Protein 3R0R (pdb70)

Solvent-accessible surface area: 11131 Å² total; per-residue (Å²): 194,103,199,120,96,24,61,96,97,40,161,29,60,84,78,59,54,45,57,9,156,144,25,104,74,182,98,81,6,32,11,1,29,62,23,103,4,19,0,50,82,21,14,85,97,36,54,83,55,32,60,42,56,28,33,22,48,78,1,23,0,39,59,0,61,0,12,1,109,38,57,15,77,138,117,30,31,77,154,14,80,2,2,0,0,23,8,49,53,31,106,24,37,114,144,28,104,40,47,114,127,16,21,0,62,137,88,127,38,88,92,70,1,64,1,1,48,28,99,16,39,16,131,20,15,1,10,20,32,65,46,79,123,117,47,113,85,50,110,92,60,138,198,92,31,78,75,28,135,1,53,51,80,53,13,45,55,3,1,0,0,0,4,0,0,27,18,5,81,106,51,2,86,1,65,4,108,3,6,0,65,2,18,0,93,80,116,32,96,104,128,78,127,245

CATH classification: 2.60.120.950

InterPro domains:
  IPR003383 Circovirus capsid protein [PF02443] (11-224)
  IPR038652 Circovirus capsid superfamily [G3DSA:2.60.120.950] (39-231)

Organism: Porcine circovirus 2 (NCBI:txid85708)

Radius of gyration: 19.47 Å; Cα contacts (8 Å, |Δi|>4): 443; chains: 1; bounding box: 39×61×35 Å

B-factor: mean 26.87, std 15.97, range [7.7, 121.27]

Structure (mmCIF, N/CA/C/O backbone):
data_3R0R
#
_entry.id   3R0R
#
_cell.length_a   193.612
_cell.length_b   202.163
_cell.length_c   230.975
_cell.angle_alpha   90.010
_cell.angle_beta   89.330
_cell.angle_gamma   90.070
#
_symmetry.space_group_name_H-M   'P 1'
#
loop_
_entity.id
_entity.type
_entity.pdbx_description
1 polymer 'Porcine circovirus 2 (PCV2) capsid protein'
2 non-polymer 'SULFATE ION'
3 water water
#
loop_
_atom_site.group_PDB
_atom_site.id
_atom_site.type_symbol
_atom_site.label_atom_id
_atom_site.label_alt_id
_atom_site.label_comp_id
_atom_site.label_asym_id
_atom_site.label_entity_id
_atom_site.label_seq_id
_atom_site.pdbx_PDB_ins_code
_atom_site.Cartn_x
_atom_site.Cartn_y
_atom_site.Cartn_z
_atom_site.occupancy
_atom_site.B_iso_or_equiv
_atom_site.auth_seq_id
_atom_site.auth_comp_id
_atom_site.auth_asym_id
_atom_site.auth_atom_id
_atom_site.pdbx_PDB_model_num
ATOM 1 N N . HIS A 1 33 ? 7.637 -8.727 61.506 1.00 107.76 33 HIS A N 1
ATOM 2 C CA . HIS A 1 33 ? 8.405 -8.940 62.769 1.00 107.71 33 HIS A CA 1
ATOM 3 C C . HIS A 1 33 ? 8.750 -7.585 63.390 1.00 106.03 33 HIS A C 1
ATOM 4 O O . HIS A 1 33 ? 9.908 -7.332 63.732 1.00 106.41 33 HIS A O 1
ATOM 11 N N . PRO A 1 34 ? 7.751 -6.696 63.544 1.00 103.79 34 PRO A N 1
ATOM 12 C CA . PRO A 1 34 ? 7.974 -5.363 64.124 1.00 101.18 34 PRO A CA 1
ATOM 13 C C . PRO A 1 34 ? 8.333 -5.409 65.606 1.00 98.27 34 PRO A C 1
ATOM 14 O O . PRO A 1 34 ? 9.117 -4.595 66.102 1.00 97.04 34 PRO A O 1
ATOM 18 N N . PHE A 1 35 ? 7.747 -6.379 66.298 1.00 95.44 35 PHE A N 1
ATOM 19 C CA . PHE A 1 35 ? 7.945 -6.550 67.728 1.00 92.64 35 PHE A CA 1
ATOM 20 C C . PHE A 1 35 ? 9.311 -7.106 68.123 1.00 91.19 35 PHE A C 1
ATOM 21 O O . PHE A 1 35 ? 9.695 -7.045 69.293 1.00 91.34 35 PHE A O 1
ATOM 29 N N . THR A 1 36 ? 10.044 -7.642 67.152 1.00 89.49 36 THR A N 1
ATOM 30 C CA . THR A 1 36 ? 11.373 -8.193 67.416 1.00 86.49 36 THR A CA 1
ATOM 31 C C . THR A 1 36 ? 12.450 -7.211 66.932 1.00 82.89 36 THR A C 1
ATOM 32 O O . THR A 1 36 ? 13.650 -7.435 67.125 1.00 82.54 36 THR A O 1
ATOM 36 N N . ASN A 1 37 ? 12.008 -6.122 66.300 1.00 77.94 37 ASN A N 1
ATOM 37 C CA . ASN A 1 37 ? 12.919 -5.087 65.817 1.00 72.50 37 ASN A CA 1
ATOM 38 C C . ASN A 1 37 ? 13.341 -4.279 67.045 1.00 68.40 37 ASN A C 1
ATOM 39 O O . ASN A 1 37 ? 12.554 -3.496 67.591 1.00 69.01 37 ASN A O 1
ATOM 44 N N . GLY A 1 38 ? 14.584 -4.474 67.472 1.00 61.80 38 GLY A N 1
ATOM 45 C CA . GLY A 1 38 ? 15.070 -3.797 68.658 1.00 53.23 38 GLY A CA 1
ATOM 46 C C . GLY A 1 38 ? 15.490 -2.348 68.543 1.00 47.47 38 GLY A C 1
ATOM 47 O O . GLY A 1 38 ? 16.206 -1.861 69.415 1.00 48.59 38 GLY A O 1
ATOM 48 N N . ILE A 1 39 ? 15.056 -1.645 67.502 1.00 40.54 39 ILE A N 1
ATOM 49 C CA . ILE A 1 39 ? 15.442 -0.246 67.352 1.00 33.02 39 ILE A CA 1
ATOM 50 C C . ILE A 1 39 ? 14.355 0.719 67.776 1.00 30.66 39 ILE A C 1
ATOM 51 O O . ILE A 1 39 ? 13.181 0.507 67.493 1.00 31.28 39 ILE A O 1
ATOM 56 N N . PHE A 1 40 ? 14.759 1.783 68.459 1.00 27.28 40 PHE A N 1
ATOM 57 C CA . PHE A 1 40 ? 13.827 2.805 68.911 1.00 24.86 40 PHE A CA 1
ATOM 58 C C . PHE A 1 40 ? 14.483 4.175 68.834 1.00 23.94 40 PHE A C 1
ATOM 59 O O . PHE A 1 40 ? 15.506 4.419 69.469 1.00 23.66 40 PHE A O 1
ATOM 67 N N . ASN A 1 41 ? 13.889 5.064 68.049 1.00 23.09 41 ASN A N 1
ATOM 68 C CA . ASN A 1 41 ? 14.416 6.410 67.892 1.00 22.82 41 ASN A CA 1
ATOM 69 C C . ASN A 1 41 ? 13.613 7.380 68.726 1.00 23.00 41 ASN A C 1
ATOM 70 O O . ASN A 1 41 ? 12.384 7.416 68.644 1.00 24.51 41 ASN A O 1
ATOM 75 N N . THR A 1 42 ? 14.303 8.172 69.534 1.00 22.90 42 THR A N 1
ATOM 76 C CA . THR A 1 42 ? 13.606 9.141 70.353 1.00 24.13 42 THR A CA 1
ATOM 77 C C . THR A 1 42 ? 14.410 10.420 70.539 1.00 21.94 42 THR A C 1
ATOM 78 O O . THR A 1 42 ? 15.549 10.531 70.092 1.00 22.09 42 THR A O 1
ATOM 82 N N . ARG A 1 43 ? 13.798 11.374 71.221 1.00 20.28 43 ARG A N 1
ATOM 83 C CA . ARG A 1 43 ? 14.380 12.681 71.449 1.00 19.09 43 ARG A CA 1
ATOM 84 C C . ARG A 1 43 ? 14.449 12.951 72.952 1.00 18.34 43 ARG A C 1
ATOM 85 O O . ARG A 1 43 ? 13.479 12.718 73.666 1.00 19.59 43 ARG A O 1
ATOM 93 N N . LEU A 1 44 ? 15.593 13.428 73.432 1.00 16.69 44 LEU A N 1
ATOM 94 C CA . LEU A 1 44 ? 15.763 13.723 74.855 1.00 15.60 44 LEU A CA 1
ATOM 95 C C . LEU A 1 44 ? 16.245 15.155 75.029 1.00 16.13 44 LEU A C 1
ATOM 96 O O . LEU A 1 44 ? 17.114 15.607 74.289 1.00 16.96 44 LEU A O 1
ATOM 101 N N . SER A 1 45 ? 15.698 15.866 76.010 1.00 16.43 45 SER A N 1
ATOM 102 C CA . SER A 1 45 ? 16.093 17.254 76.229 1.00 17.35 45 SER A CA 1
ATOM 103 C C . SER A 1 45 ? 16.310 17.631 77.683 1.00 17.95 45 SER A C 1
ATOM 104 O O . SER A 1 45 ? 15.865 16.941 78.599 1.00 18.63 45 SER A O 1
ATOM 107 N N . ARG A 1 46 ? 16.999 18.749 77.874 1.00 18.34 46 ARG A N 1
ATOM 108 C CA . ARG A 1 46 ? 17.269 19.301 79.194 1.00 19.29 46 ARG A CA 1
ATOM 109 C C . ARG A 1 46 ? 17.545 20.777 78.968 1.00 20.43 46 ARG A C 1
ATOM 110 O O . ARG A 1 46 ? 18.057 21.164 77.919 1.00 19.99 46 ARG A O 1
ATOM 118 N N . THR A 1 47 ? 17.182 21.601 79.941 1.00 21.83 47 THR A N 1
ATOM 119 C CA . THR A 1 47 ? 17.392 23.034 79.832 1.00 22.77 47 THR A CA 1
ATOM 120 C C . THR A 1 47 ? 18.132 23.555 81.047 1.00 22.97 47 THR A C 1
ATOM 121 O O . THR A 1 47 ? 17.776 23.243 82.182 1.00 24.35 47 THR A O 1
ATOM 125 N N . PHE A 1 48 ? 19.171 24.343 80.806 1.00 22.19 48 PHE A N 1
ATOM 126 C CA . PHE A 1 48 ? 19.938 24.927 81.892 1.00 21.65 48 PHE A CA 1
ATOM 127 C C . PHE A 1 48 ? 20.249 26.373 81.545 1.00 21.70 48 PHE A C 1
ATOM 128 O O . PHE A 1 48 ? 20.206 26.763 80.378 1.00 21.55 48 PHE A O 1
ATOM 136 N N . GLY A 1 49 ? 20.544 27.172 82.562 1.00 21.57 49 GLY A N 1
ATOM 137 C CA . GLY A 1 49 ? 20.837 28.569 82.322 1.00 21.92 49 GLY A CA 1
ATOM 138 C C . GLY A 1 49 ? 22.297 28.842 82.031 1.00 23.07 49 GLY A C 1
ATOM 139 O O . GLY A 1 49 ? 23.174 28.045 82.360 1.00 23.43 49 GLY A O 1
ATOM 140 N N . TYR A 1 50 ? 22.554 29.977 81.395 1.00 23.84 50 TYR A N 1
ATOM 141 C CA . TYR A 1 50 ? 23.905 30.394 81.065 1.00 25.01 50 TYR A CA 1
ATOM 142 C C . TYR A 1 50 ? 23.891 31.908 81.060 1.00 25.85 50 TYR A C 1
ATOM 143 O O . TYR A 1 50 ? 23.035 32.524 80.430 1.00 26.31 50 TYR A O 1
ATOM 152 N N . THR A 1 51 ? 24.830 32.512 81.774 1.00 26.93 51 THR A N 1
ATOM 153 C CA . THR A 1 51 ? 24.879 33.961 81.835 1.00 27.64 51 THR A CA 1
ATOM 154 C C . THR A 1 51 ? 26.261 34.509 81.539 1.00 28.10 51 THR A C 1
ATOM 155 O O . THR A 1 51 ? 27.276 33.862 81.794 1.00 29.04 51 THR A O 1
ATOM 159 N N . ILE A 1 52 ? 26.282 35.709 80.982 1.00 28.39 52 ILE A N 1
ATOM 160 C CA . ILE A 1 52 ? 27.521 36.384 80.669 1.00 29.09 52 ILE A CA 1
ATOM 161 C C . ILE A 1 52 ? 27.451 37.681 81.451 1.00 31.46 52 ILE A C 1
ATOM 162 O O . ILE A 1 52 ? 26.756 38.616 81.049 1.00 31.46 52 ILE A O 1
ATOM 167 N N . LYS A 1 53 ? 28.146 37.713 82.586 1.00 34.23 53 LYS A N 1
ATOM 168 C CA . LYS A 1 53 ? 28.166 38.885 83.454 1.00 37.48 53 LYS A CA 1
ATOM 169 C C . LYS A 1 53 ? 28.614 40.115 82.679 1.00 38.03 53 LYS A C 1
ATOM 170 O O . LYS A 1 53 ? 29.526 40.043 81.850 1.00 37.54 53 LYS A O 1
ATOM 176 N N . ARG A 1 54 ? 27.975 41.246 82.957 1.00 39.25 54 ARG A N 1
ATOM 177 C CA . ARG A 1 54 ? 28.316 42.480 82.274 1.00 41.09 54 ARG A CA 1
ATOM 178 C C . ARG A 1 54 ? 29.740 42.883 82.622 1.00 41.42 54 ARG A C 1
ATOM 179 O O . ARG A 1 54 ? 30.211 42.629 83.729 1.00 40.38 54 ARG A O 1
ATOM 187 N N . THR A 1 55 ? 30.430 43.489 81.665 1.00 43.17 55 THR A N 1
ATOM 188 C CA . THR A 1 55 ? 31.790 43.954 81.891 1.00 46.25 55 THR A CA 1
ATOM 189 C C . THR A 1 55 ? 31.803 45.441 81.565 1.00 47.77 55 THR A C 1
ATOM 190 O O . THR A 1 55 ? 30.963 45.928 80.807 1.00 46.93 55 THR A O 1
ATOM 194 N N . THR A 1 56 ? 32.746 46.165 82.153 1.00 50.94 56 THR A N 1
ATOM 195 C CA . THR A 1 56 ? 32.850 47.598 81.925 1.00 53.11 56 THR A CA 1
ATOM 196 C C . THR A 1 56 ? 33.852 47.924 80.826 1.00 54.47 56 THR A C 1
ATOM 197 O O . THR A 1 56 ? 33.885 49.051 80.335 1.00 54.53 56 THR A O 1
ATOM 201 N N . VAL A 1 57 ? 34.660 46.933 80.445 1.00 56.07 57 VAL A N 1
ATOM 202 C CA . VAL A 1 57 ? 35.657 47.105 79.389 1.00 57.22 57 VAL A CA 1
ATOM 203 C C . VAL A 1 57 ? 35.024 47.864 78.224 1.00 57.82 57 VAL A C 1
ATOM 204 O O . VAL A 1 57 ? 33.866 47.631 77.861 1.00 57.25 57 VAL A O 1
ATOM 208 N N . LYS A 1 58 ? 35.795 48.772 77.640 1.00 58.63 58 LYS A N 1
ATOM 209 C CA . LYS A 1 58 ? 35.319 49.603 76.536 1.00 57.98 58 LYS A CA 1
ATOM 210 C C . LYS A 1 58 ? 35.258 48.841 75.211 1.00 55.25 58 LYS A C 1
ATOM 211 O O . LYS A 1 58 ? 34.183 48.444 74.740 1.00 53.42 58 LYS A O 1
ATOM 217 N N . THR A 1 59 ? 36.437 48.649 74.628 1.00 51.59 59 THR A N 1
ATOM 218 C CA . THR A 1 59 ? 36.600 47.967 73.354 1.00 48.29 59 THR A CA 1
ATOM 219 C C . THR A 1 59 ? 36.033 46.550 73.324 1.00 43.80 59 THR A C 1
ATOM 220 O O . THR A 1 59 ? 35.882 45.903 74.361 1.00 44.11 59 THR A O 1
ATOM 224 N N . PRO A 1 60 ? 35.720 46.049 72.119 1.00 38.88 60 PRO A N 1
ATOM 225 C CA . PRO A 1 60 ? 35.167 44.710 71.914 1.00 34.92 60 PRO A CA 1
ATOM 226 C C . PRO A 1 60 ? 36.000 43.591 72.532 1.00 31.58 60 PRO A C 1
ATOM 227 O O . PRO A 1 60 ? 37.222 43.556 72.380 1.00 31.77 60 PRO A O 1
ATOM 231 N N . SER A 1 61 ? 35.323 42.686 73.232 1.00 27.25 61 SER A N 1
ATOM 232 C CA . SER A 1 61 ? 35.962 41.531 73.855 1.00 23.64 61 SER A CA 1
ATOM 233 C C . SER A 1 61 ? 34.943 40.396 73.829 1.00 21.65 61 SER A C 1
ATOM 234 O O . SER A 1 61 ? 33.740 40.641 73.736 1.00 21.24 61 SER A O 1
ATOM 237 N N . TRP A 1 62 ? 35.416 39.158 73.909 1.00 19.16 62 TRP A N 1
ATOM 238 C CA . TRP A 1 62 ? 34.518 38.012 73.860 1.00 17.42 62 TRP A CA 1
ATOM 239 C C . TRP A 1 62 ? 34.661 37.035 75.013 1.00 16.66 62 TRP A C 1
ATOM 240 O O . TRP A 1 62 ? 35.762 36.791 75.504 1.00 16.97 62 TRP A O 1
ATOM 251 N N . ALA A 1 63 ? 33.530 36.480 75.439 1.00 15.73 63 ALA A N 1
ATOM 252 C CA . ALA A 1 63 ? 33.503 35.489 76.504 1.00 15.25 63 ALA A CA 1
ATOM 253 C C . ALA A 1 63 ? 33.530 34.151 75.782 1.00 16.31 63 ALA A C 1
ATOM 254 O O . ALA A 1 63 ? 32.611 33.818 75.033 1.00 16.65 63 ALA A O 1
ATOM 256 N N . VAL A 1 64 ? 34.595 33.393 75.994 1.00 16.99 64 VAL A N 1
ATOM 257 C CA . VAL A 1 64 ? 34.744 32.107 75.340 1.00 18.00 64 VAL A CA 1
ATOM 258 C C . VAL A 1 64 ? 34.381 30.960 76.266 1.00 19.94 64 VAL A C 1
ATOM 259 O O . VAL A 1 64 ? 34.840 30.900 77.406 1.00 20.73 64 VAL A O 1
ATOM 263 N N . ASP A 1 65 ? 33.548 30.051 75.777 1.00 22.41 65 ASP A N 1
ATOM 264 C CA . ASP A 1 65 ? 33.153 28.897 76.568 1.00 25.20 65 ASP A CA 1
ATOM 265 C C . ASP A 1 65 ? 32.875 27.707 75.665 1.00 25.37 65 ASP A C 1
ATOM 266 O O . ASP A 1 65 ? 33.037 27.796 74.449 1.00 24.84 65 ASP A O 1
ATOM 271 N N . MET A 1 66 ? 32.454 26.593 76.253 1.00 26.00 66 MET A N 1
ATOM 272 C CA . MET A 1 66 ? 32.188 25.406 75.459 1.00 27.94 66 MET A CA 1
ATOM 273 C C . MET A 1 66 ? 31.232 24.414 76.090 1.00 26.59 66 MET A C 1
ATOM 274 O O . MET A 1 66 ? 30.979 24.459 77.287 1.00 26.69 66 MET A O 1
ATOM 279 N N . MET A 1 67 ? 30.709 23.515 75.263 1.00 26.16 67 MET A N 1
ATOM 280 C CA . MET A 1 67 ? 29.753 22.511 75.702 1.00 25.61 67 MET A CA 1
ATOM 281 C C . MET A 1 67 ? 30.051 21.096 75.261 1.00 24.62 67 MET A C 1
ATOM 282 O O . MET A 1 67 ? 30.450 20.857 74.121 1.00 25.15 67 MET A O 1
ATOM 287 N N . ARG A 1 68 ? 29.821 20.162 76.176 1.00 23.41 68 ARG A N 1
ATOM 288 C CA . ARG A 1 68 ? 29.976 18.743 75.908 1.00 22.37 68 ARG A CA 1
ATOM 289 C C . ARG A 1 68 ? 28.582 18.174 76.152 1.00 22.24 68 ARG A C 1
ATOM 290 O O . ARG A 1 68 ? 27.756 18.813 76.805 1.00 23.01 68 ARG A O 1
ATOM 298 N N . PHE A 1 69 ? 28.306 16.989 75.629 1.00 21.21 69 PHE A N 1
ATOM 299 C CA . PHE A 1 69 ? 26.990 16.395 75.814 1.00 19.73 69 PHE A CA 1
ATOM 300 C C . PHE A 1 69 ? 27.145 14.993 76.339 1.00 19.98 69 PHE A C 1
ATOM 301 O O . PHE A 1 69 ? 27.794 14.155 75.722 1.00 21.22 69 PHE A O 1
ATOM 309 N N . ASN A 1 70 ? 26.558 14.735 77.493 1.00 19.63 70 ASN A N 1
ATOM 310 C CA . ASN A 1 70 ? 26.648 13.415 78.066 1.00 19.58 70 ASN A CA 1
ATOM 311 C C . ASN A 1 70 ? 25.247 12.911 78.349 1.00 19.87 70 ASN A C 1
ATOM 312 O O . ASN A 1 70 ? 24.462 13.579 79.021 1.00 20.50 70 ASN A O 1
ATOM 317 N N . ILE A 1 71 ? 24.930 11.728 77.838 1.00 19.34 71 ILE A N 1
ATOM 318 C CA . ILE A 1 71 ? 23.602 11.175 78.027 1.00 19.08 71 ILE A CA 1
ATOM 319 C C . ILE A 1 71 ? 23.237 10.986 79.504 1.00 20.29 71 ILE A C 1
ATOM 320 O O . ILE A 1 71 ? 22.074 10.756 79.832 1.00 20.43 71 ILE A O 1
ATOM 325 N N . ASN A 1 72 ? 24.221 11.098 80.395 1.00 21.09 72 ASN A N 1
ATOM 326 C CA . ASN A 1 72 ? 23.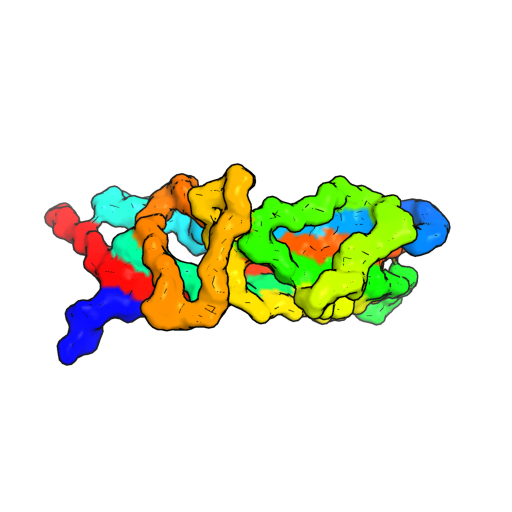955 10.963 81.826 1.00 22.16 72 ASN A CA 1
ATOM 327 C C . ASN A 1 72 ? 22.949 12.020 82.263 1.00 23.19 72 ASN A C 1
ATOM 328 O O . ASN A 1 72 ? 22.086 11.760 83.098 1.00 24.43 72 ASN A O 1
ATOM 333 N N . ASP A 1 73 ? 23.071 13.214 81.691 1.00 23.21 73 ASP A N 1
ATOM 334 C CA . ASP A 1 73 ? 22.199 14.333 82.029 1.00 24.05 73 ASP A CA 1
ATOM 335 C C . ASP A 1 73 ? 20.828 14.287 81.381 1.00 23.24 73 ASP A C 1
ATOM 336 O O . ASP A 1 73 ? 19.991 15.147 81.647 1.00 23.84 73 ASP A O 1
ATOM 341 N N . PHE A 1 74 ? 20.592 13.292 80.536 1.00 21.95 74 PHE A N 1
ATOM 342 C CA . PHE A 1 74 ? 19.313 13.178 79.848 1.00 20.95 74 PHE A CA 1
ATOM 343 C C . PHE A 1 74 ? 18.507 11.966 80.282 1.00 21.88 74 PHE A C 1
ATOM 344 O O . PHE A 1 74 ? 17.296 11.921 80.088 1.00 22.05 74 PHE A O 1
ATOM 352 N N . LEU A 1 75 ? 19.183 10.987 80.869 1.00 23.30 75 LEU A N 1
ATOM 353 C CA . LEU A 1 75 ? 18.537 9.761 81.314 1.00 24.08 75 LEU A CA 1
ATOM 354 C C . LEU A 1 75 ? 18.724 9.539 82.802 1.00 25.72 75 LEU A C 1
ATOM 355 O O . LEU A 1 75 ? 19.837 9.309 83.269 1.00 27.49 75 LEU A O 1
ATOM 360 N N . PRO A 1 76 ? 17.633 9.598 83.571 1.00 26.54 76 PRO A N 1
ATOM 361 C CA . PRO A 1 76 ? 17.738 9.390 85.017 1.00 26.84 76 PRO A CA 1
ATOM 362 C C . PRO A 1 76 ? 17.943 7.910 85.281 1.00 28.54 76 PRO A C 1
ATOM 363 O O . PRO A 1 76 ? 17.590 7.070 84.451 1.00 28.51 76 PRO A O 1
ATOM 367 N N . PRO A 1 77 ? 18.532 7.564 86.431 1.00 29.89 77 PRO A N 1
ATOM 368 C CA . PRO A 1 77 ? 18.717 6.134 86.692 1.00 30.65 77 PRO A CA 1
ATOM 369 C C . PRO A 1 77 ? 17.336 5.485 86.870 1.00 31.65 77 PRO A C 1
ATOM 370 O O . PRO A 1 77 ? 16.375 6.153 87.263 1.00 31.46 77 PRO A O 1
ATOM 374 N N . GLY A 1 78 ? 17.234 4.196 86.562 1.00 33.22 78 GLY A N 1
ATOM 375 C CA . GLY A 1 78 ? 15.963 3.503 86.692 1.00 34.67 78 GLY A CA 1
ATOM 376 C C . GLY A 1 78 ? 15.722 2.937 88.080 1.00 36.02 78 GLY A C 1
ATOM 377 O O . GLY A 1 78 ? 16.113 3.532 89.083 1.00 37.29 78 GLY A O 1
ATOM 378 N N . GLY A 1 79 ? 15.073 1.781 88.144 1.00 36.60 79 GLY A N 1
ATOM 379 C CA . GLY A 1 79 ? 14.804 1.172 89.431 1.00 36.82 79 GLY A CA 1
ATOM 380 C C . GLY A 1 79 ? 14.722 -0.340 89.373 1.00 37.39 79 GLY A C 1
ATOM 381 O O . GLY A 1 79 ? 14.382 -0.919 88.337 1.00 38.70 79 GLY A O 1
ATOM 382 N N . GLY A 1 80 ? 15.039 -0.980 90.494 1.00 37.04 80 GLY A N 1
ATOM 383 C CA . GLY A 1 80 ? 14.986 -2.428 90.564 1.00 36.10 80 GLY A CA 1
ATOM 384 C C . GLY A 1 80 ? 15.980 -3.125 89.661 1.00 36.59 80 GLY A C 1
ATOM 385 O O . GLY A 1 80 ? 17.159 -2.766 89.615 1.00 35.87 80 GLY A O 1
ATOM 386 N N . SER A 1 81 ? 15.498 -4.125 88.932 1.00 36.97 81 SER A N 1
ATOM 387 C CA . SER A 1 81 ? 16.349 -4.892 88.034 1.00 37.45 81 SER A CA 1
ATOM 388 C C . SER A 1 81 ? 16.664 -4.168 86.726 1.00 36.88 81 SER A C 1
ATOM 389 O O . SER A 1 81 ? 17.431 -4.671 85.903 1.00 37.96 81 SER A O 1
ATOM 392 N N . ASN A 1 82 ? 16.074 -2.991 86.538 1.00 34.96 82 ASN A N 1
ATOM 393 C CA . ASN A 1 82 ? 16.300 -2.194 85.335 1.00 32.28 82 ASN A CA 1
ATOM 394 C C . ASN A 1 82 ? 17.004 -0.901 85.743 1.00 31.65 82 ASN A C 1
ATOM 395 O O . ASN A 1 82 ? 16.364 0.100 86.054 1.00 32.10 82 ASN A O 1
ATOM 400 N N . PRO A 1 83 ? 18.345 -0.917 85.736 1.00 31.40 83 PRO A N 1
ATOM 401 C CA . PRO A 1 83 ? 19.242 0.185 86.097 1.00 30.66 83 PRO A CA 1
ATOM 402 C C . PRO A 1 83 ? 18.981 1.523 85.426 1.00 30.51 83 PRO A C 1
ATOM 403 O O . PRO A 1 83 ? 19.222 2.571 86.021 1.00 30.87 83 PRO A O 1
ATOM 407 N N . ARG A 1 84 ? 18.497 1.489 84.189 1.00 30.19 84 ARG A N 1
ATOM 408 C CA . ARG A 1 84 ? 18.252 2.714 83.439 1.00 29.43 84 ARG A CA 1
ATOM 409 C C . ARG A 1 84 ? 16.779 2.929 83.094 1.00 28.57 84 ARG A C 1
ATOM 410 O O . ARG A 1 84 ? 16.037 1.970 82.875 1.00 29.34 84 ARG A O 1
ATOM 418 N N . SER A 1 85 ? 16.365 4.194 83.048 1.00 26.84 85 SER A N 1
ATOM 419 C CA . SER A 1 85 ? 14.981 4.549 82.757 1.00 25.57 85 SER A CA 1
ATOM 420 C C . SER A 1 85 ? 1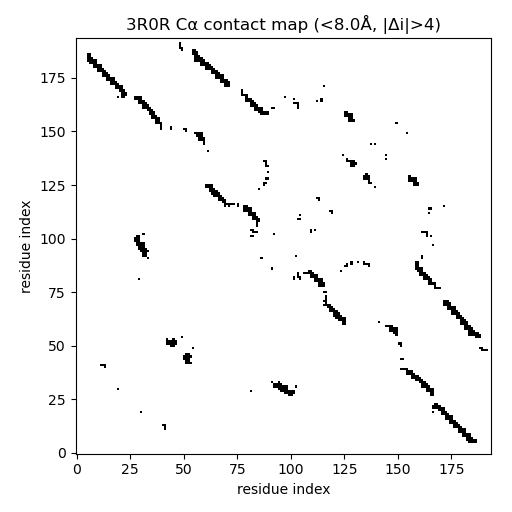4.457 4.078 81.400 1.00 25.25 85 SER A C 1
ATOM 421 O O . SER A 1 85 ? 13.244 3.981 81.211 1.00 26.29 85 SER A O 1
ATOM 424 N N . VAL A 1 86 ? 15.349 3.809 80.450 1.00 23.59 86 VAL A N 1
ATOM 425 C CA . VAL A 1 86 ? 14.915 3.273 79.159 1.00 22.93 86 VAL A CA 1
ATOM 426 C C . VAL A 1 86 ? 15.581 1.895 79.078 1.00 22.28 86 VAL A C 1
ATOM 427 O O . VAL A 1 86 ? 16.800 1.771 79.184 1.00 22.16 86 VAL A O 1
ATOM 431 N N . PRO A 1 87 ? 14.775 0.836 78.927 1.00 21.33 87 PRO A N 1
ATOM 432 C CA . PRO A 1 87 ? 15.245 -0.549 78.846 1.00 20.43 87 PRO A CA 1
ATOM 433 C C . PRO A 1 87 ? 15.913 -0.986 77.547 1.00 20.17 87 PRO A C 1
ATOM 434 O O . PRO A 1 87 ? 15.408 -1.863 76.844 1.00 20.65 87 PRO A O 1
ATOM 438 N N . PHE A 1 88 ? 17.054 -0.384 77.236 1.00 19.58 88 PHE A N 1
ATOM 439 C CA . PHE A 1 88 ? 17.794 -0.736 76.031 1.00 19.35 88 PHE A CA 1
ATOM 440 C C . PHE A 1 88 ? 19.255 -0.965 76.372 1.00 19.78 88 PHE A C 1
ATOM 441 O O . PHE A 1 88 ? 19.780 -0.379 77.321 1.00 20.77 88 PHE A O 1
ATOM 449 N N . GLU A 1 89 ? 19.909 -1.823 75.598 1.00 19.19 89 GLU A N 1
ATOM 450 C CA . GLU A 1 89 ? 21.299 -2.154 75.854 1.00 19.47 89 GLU A CA 1
ATOM 451 C C . GLU A 1 89 ? 22.309 -1.226 75.185 1.00 18.32 89 GLU A C 1
ATOM 452 O O . GLU A 1 89 ? 23.305 -0.844 75.801 1.00 17.77 89 GLU A O 1
ATOM 458 N N . TYR A 1 90 ? 22.061 -0.863 73.930 1.00 17.04 90 TYR A N 1
ATOM 459 C CA . TYR A 1 90 ? 22.986 0.006 73.209 1.00 15.96 90 TYR A CA 1
ATOM 460 C C . TYR A 1 90 ? 22.325 1.295 72.748 1.00 15.98 90 TYR A C 1
ATOM 461 O O . TYR A 1 90 ? 21.100 1.414 72.747 1.00 16.99 90 TYR A O 1
ATOM 470 N N . TYR A 1 91 ? 23.147 2.251 72.329 1.00 15.10 91 TYR A N 1
ATOM 471 C CA . TYR A 1 91 ? 22.639 3.524 71.836 1.00 14.62 91 TYR A CA 1
ATOM 472 C C . TYR A 1 91 ? 23.717 4.257 71.048 1.00 14.27 91 TYR A C 1
ATOM 473 O O . TYR A 1 91 ? 24.898 3.909 71.104 1.00 14.62 91 TYR A O 1
ATOM 482 N N . ARG A 1 92 ? 23.292 5.268 70.303 1.00 13.36 92 ARG A N 1
ATOM 483 C CA . ARG A 1 92 ? 24.206 6.110 69.548 1.00 13.17 92 ARG A CA 1
ATOM 484 C C . ARG A 1 92 ? 23.465 7.400 69.237 1.00 13.44 92 ARG A C 1
ATOM 485 O O . ARG A 1 92 ? 22.294 7.384 68.862 1.00 13.73 92 ARG A O 1
ATOM 493 N N . ILE A 1 93 ? 24.141 8.522 69.441 1.00 13.27 93 ILE A N 1
ATOM 494 C CA . ILE A 1 93 ? 23.535 9.818 69.212 1.00 13.73 93 ILE A CA 1
ATOM 495 C C . ILE A 1 93 ? 23.628 10.198 67.750 1.00 15.11 93 ILE A C 1
ATOM 496 O O . ILE A 1 93 ? 24.710 10.448 67.225 1.00 15.41 93 ILE A O 1
ATOM 501 N N . ARG A 1 94 ? 22.475 10.232 67.097 1.00 16.63 94 ARG A N 1
ATOM 502 C CA . ARG A 1 94 ? 22.397 10.553 65.683 1.00 18.20 94 ARG A CA 1
ATOM 503 C C . ARG A 1 94 ? 22.598 12.037 65.415 1.00 18.10 94 ARG A C 1
ATOM 504 O O . ARG A 1 94 ? 23.293 12.422 64.476 1.00 18.51 94 ARG A O 1
ATOM 512 N N . LYS A 1 95 ? 21.994 12.869 66.254 1.00 17.92 95 LYS A N 1
ATOM 513 C CA . LYS A 1 95 ? 22.078 14.309 66.081 1.00 16.53 95 LYS A CA 1
ATOM 514 C C . LYS A 1 95 ? 21.913 15.029 67.412 1.00 16.88 95 LYS A C 1
ATOM 515 O O . LYS A 1 95 ? 21.331 14.493 68.351 1.00 17.94 95 LYS A O 1
ATOM 521 N N . VAL A 1 96 ? 22.431 16.248 67.484 1.00 17.54 96 VAL A N 1
ATOM 522 C CA . VAL A 1 96 ? 22.315 17.070 68.682 1.00 17.58 96 VAL A CA 1
ATOM 523 C C . VAL A 1 96 ? 21.872 18.443 68.239 1.00 17.81 96 VAL A C 1
ATOM 524 O O . VAL A 1 96 ? 22.342 18.958 67.225 1.00 18.50 96 VAL A O 1
ATOM 528 N N . LYS A 1 97 ? 20.957 19.030 68.996 1.00 18.22 97 LYS A N 1
ATOM 529 C CA . LYS A 1 97 ? 20.456 20.358 68.691 1.00 18.61 97 LYS A CA 1
ATOM 530 C C . LYS A 1 97 ? 20.655 21.218 69.927 1.00 18.42 97 LYS A C 1
ATOM 531 O O . LYS A 1 97 ? 20.168 20.890 71.010 1.00 19.52 97 LYS A O 1
ATOM 537 N N . VAL A 1 98 ? 21.401 22.303 69.772 1.00 16.93 98 VAL A N 1
ATOM 538 C CA . VAL A 1 98 ? 21.646 23.207 70.882 1.00 15.27 98 VAL A CA 1
ATOM 539 C C . VAL A 1 98 ? 20.899 24.490 70.577 1.00 16.31 98 VAL A C 1
ATOM 540 O O . VAL A 1 98 ? 21.128 25.115 69.542 1.00 16.31 98 VAL A O 1
ATOM 544 N N . GLU A 1 99 ? 19.992 24.871 71.467 1.00 17.14 99 GLU A N 1
ATOM 545 C CA . GLU A 1 99 ? 19.218 26.087 71.275 1.00 18.10 99 GLU A CA 1
ATOM 546 C C . GLU A 1 99 ? 19.511 27.110 72.359 1.00 18.11 99 GLU A C 1
ATOM 547 O O . GLU A 1 99 ? 19.479 26.794 73.550 1.00 18.65 99 GLU A O 1
ATOM 553 N N . PHE A 1 100 ? 19.812 28.333 71.939 1.00 17.54 100 PHE A N 1
ATOM 554 C CA . PHE A 1 100 ? 20.060 29.412 72.878 1.00 16.54 100 PHE A CA 1
ATOM 555 C C . PHE A 1 100 ? 18.816 30.288 72.885 1.00 16.99 100 PHE A C 1
ATOM 556 O O . PHE A 1 100 ? 18.564 31.021 71.928 1.00 17.68 100 PHE A O 1
ATOM 564 N N . TRP A 1 101 ? 18.025 30.192 73.949 1.00 16.59 101 TRP A N 1
ATOM 565 C CA . TRP A 1 101 ? 16.824 31.003 74.065 1.00 16.22 101 TRP A CA 1
ATOM 566 C C . TRP A 1 101 ? 17.184 32.221 74.902 1.00 17.02 101 TRP A C 1
ATOM 567 O O . TRP A 1 101 ? 17.423 32.115 76.103 1.00 18.40 101 TRP A O 1
ATOM 578 N N . PRO A 1 102 ? 17.231 33.399 74.272 1.00 17.16 102 PRO A N 1
ATOM 579 C CA . PRO A 1 102 ? 17.573 34.636 74.976 1.00 18.02 102 PRO A CA 1
ATOM 580 C C . PRO A 1 102 ? 16.577 35.042 76.054 1.00 19.38 102 PRO A C 1
ATOM 581 O O . PRO A 1 102 ? 15.370 34.864 75.898 1.00 19.93 102 PRO A O 1
ATOM 585 N N . CYS A 1 103 ? 17.097 35.583 77.152 1.00 20.83 103 CYS A N 1
ATOM 586 C CA . CYS A 1 103 ? 16.257 36.050 78.248 1.00 22.12 103 CYS A CA 1
ATOM 587 C C . CYS A 1 103 ? 16.067 37.552 78.118 1.00 21.84 103 CYS A C 1
ATOM 588 O O . CYS A 1 103 ? 15.019 38.085 78.467 1.00 23.51 103 CYS A O 1
ATOM 591 N N . SER A 1 104 ? 17.094 38.226 77.610 1.00 21.10 104 SER A N 1
ATOM 592 C CA . SER A 1 104 ? 17.067 39.672 77.443 1.00 20.96 104 SER A CA 1
ATOM 593 C C . SER A 1 104 ? 15.891 40.152 76.613 1.00 20.95 104 SER A C 1
ATOM 594 O O . SER A 1 104 ? 15.501 39.517 75.633 1.00 20.96 104 SER A O 1
ATOM 597 N N . PRO A 1 105 ? 15.304 41.288 77.003 1.00 21.09 105 PRO A N 1
ATOM 598 C CA . PRO A 1 105 ? 14.165 41.857 76.280 1.00 21.50 105 PRO A CA 1
ATOM 599 C C . PRO A 1 105 ? 14.648 42.360 74.921 1.00 23.00 105 PRO A C 1
ATOM 600 O O . PRO A 1 105 ? 15.825 42.691 74.762 1.00 23.53 105 PRO A O 1
ATOM 604 N N . ILE A 1 106 ? 13.750 42.420 73.943 1.00 23.61 106 ILE A N 1
ATOM 605 C CA . ILE A 1 106 ? 14.131 42.874 72.609 1.00 24.41 106 ILE A CA 1
ATOM 606 C C . ILE A 1 106 ? 14.429 44.368 72.575 1.00 25.31 106 ILE A C 1
ATOM 607 O O . ILE A 1 106 ? 14.680 44.931 71.513 1.00 26.59 106 ILE A O 1
ATOM 612 N N . THR A 1 107 ? 14.405 45.004 73.740 1.00 25.29 107 THR A N 1
ATOM 613 C CA . THR A 1 107 ? 14.663 46.434 73.831 1.00 25.57 107 THR A CA 1
ATOM 614 C C . THR A 1 107 ? 16.041 46.719 74.411 1.00 25.91 107 THR A C 1
ATOM 615 O O . THR A 1 107 ? 16.413 47.878 74.591 1.00 26.55 107 THR A O 1
ATOM 619 N N . GLN A 1 108 ? 16.794 45.666 74.707 1.00 25.54 108 GLN A N 1
ATOM 620 C CA . GLN A 1 108 ? 18.120 45.833 75.286 1.00 25.61 108 GLN A CA 1
ATOM 621 C C . GLN A 1 108 ? 19.129 46.378 74.288 1.00 26.22 108 GLN A C 1
ATOM 622 O O . GLN A 1 108 ? 19.089 46.050 73.103 1.00 26.91 108 GLN A O 1
ATOM 628 N N . GLY A 1 109 ? 20.041 47.210 74.782 1.00 26.36 109 GLY A N 1
ATOM 629 C CA . GLY A 1 109 ? 21.044 47.807 73.921 1.00 25.40 109 GLY A CA 1
ATOM 630 C C . GLY A 1 109 ? 22.399 47.128 73.941 1.00 26.05 109 GLY A C 1
ATOM 631 O O . GLY A 1 109 ? 22.530 45.983 74.371 1.00 26.24 109 GLY A O 1
ATOM 632 N N . ASP A 1 110 ? 23.411 47.862 73.483 1.00 26.81 110 ASP A N 1
ATOM 633 C CA . ASP A 1 110 ? 24.784 47.372 73.388 1.00 27.41 110 ASP A CA 1
ATOM 634 C C . ASP A 1 110 ? 24.798 45.979 72.772 1.00 25.80 110 ASP A C 1
ATOM 635 O O . ASP A 1 110 ? 25.394 45.047 73.310 1.00 25.14 110 ASP A O 1
ATOM 640 N N . ARG A 1 111 ? 24.128 45.849 71.636 1.00 23.81 111 ARG A N 1
ATOM 641 C CA . ARG A 1 111 ? 24.054 44.581 70.944 1.00 22.19 111 ARG A CA 1
ATOM 642 C C . ARG A 1 111 ? 25.428 44.173 70.431 1.00 22.82 111 ARG A C 1
ATOM 643 O O . ARG A 1 111 ? 26.250 45.022 70.084 1.00 24.23 111 ARG A O 1
ATOM 651 N N . GLY A 1 112 ? 25.680 42.869 70.398 1.00 21.92 112 GLY A N 1
ATOM 652 C CA . GLY A 1 112 ? 26.965 42.383 69.939 1.00 20.57 112 GLY A CA 1
ATOM 653 C C . GLY A 1 112 ? 26.844 41.252 68.941 1.00 20.11 112 GLY A C 1
ATOM 654 O O . GLY A 1 112 ? 25.743 40.829 68.588 1.00 20.70 112 GLY A O 1
ATOM 655 N N . VAL A 1 113 ? 27.986 40.755 68.487 1.00 18.47 113 VAL A N 1
ATOM 656 C CA . VAL A 1 113 ? 28.002 39.677 67.520 1.00 17.95 113 VAL A CA 1
ATOM 657 C C . VAL A 1 113 ? 29.082 38.657 67.887 1.00 17.56 113 VAL A C 1
ATOM 658 O O . VAL A 1 113 ? 30.242 39.010 68.103 1.00 17.02 113 VAL A O 1
ATOM 662 N N . GLY A 1 114 ? 28.684 37.390 67.967 1.00 17.66 114 GLY A N 1
ATOM 663 C CA . GLY A 1 114 ? 29.618 36.336 68.320 1.00 16.69 114 GLY A CA 1
ATOM 664 C C . GLY A 1 114 ? 29.617 35.153 67.371 1.00 16.64 114 GLY A C 1
ATOM 665 O O . GLY A 1 114 ? 29.144 35.250 66.239 1.00 16.37 114 GLY A O 1
ATOM 666 N N . SER A 1 115 ? 30.139 34.023 67.839 1.00 16.30 115 SER A N 1
ATOM 667 C CA . SER A 1 115 ? 30.224 32.827 67.012 1.00 15.85 115 SER A CA 1
ATOM 668 C C . SER A 1 115 ? 30.051 31.532 67.782 1.00 15.66 115 SER A C 1
ATOM 669 O O . SER A 1 115 ? 30.321 31.462 68.979 1.00 17.10 115 SER A O 1
ATOM 672 N N . SER A 1 116 ? 29.598 30.504 67.075 1.00 14.78 116 SER A N 1
ATOM 673 C CA . SER A 1 116 ? 29.454 29.174 67.649 1.00 14.41 116 SER A CA 1
ATOM 674 C C . SER A 1 116 ? 30.115 28.277 66.609 1.00 14.73 116 SER A C 1
ATOM 675 O O . SER A 1 116 ? 29.961 28.492 65.402 1.00 14.90 116 SER A O 1
ATOM 678 N N . ALA A 1 117 ? 30.879 27.296 67.068 1.00 14.51 117 ALA A N 1
ATOM 679 C CA . ALA A 1 117 ? 31.562 26.396 66.152 1.00 14.61 117 ALA A CA 1
ATOM 680 C C . ALA A 1 117 ? 31.476 24.959 66.634 1.00 15.39 117 ALA A C 1
ATOM 681 O O . ALA A 1 117 ? 31.483 24.691 67.836 1.00 15.90 117 ALA A O 1
ATOM 683 N N . VAL A 1 118 ? 31.390 24.034 65.688 1.00 15.50 118 VAL A N 1
ATOM 684 C CA . VAL A 1 118 ? 31.316 22.626 66.024 1.00 15.39 118 VAL A CA 1
ATOM 685 C C . VAL A 1 118 ? 32.725 22.077 66.234 1.00 16.61 118 VAL A C 1
ATOM 686 O O . VAL A 1 118 ? 33.570 22.149 65.345 1.00 17.69 118 VAL A O 1
ATOM 690 N N . ILE A 1 119 ? 32.971 21.547 67.428 1.00 17.04 119 ILE A N 1
ATOM 691 C CA . ILE A 1 119 ? 34.262 20.978 67.792 1.00 18.14 119 ILE A CA 1
ATOM 692 C C . ILE A 1 119 ? 34.077 19.476 67.967 1.00 19.10 119 ILE A C 1
ATOM 693 O O . ILE A 1 119 ? 33.533 19.024 68.972 1.00 20.62 119 ILE A O 1
ATOM 698 N N . LEU A 1 120 ? 34.541 18.705 66.991 1.00 18.68 120 LEU A N 1
ATOM 699 C CA . LEU A 1 120 ? 34.380 17.259 67.024 1.00 19.05 120 LEU A CA 1
ATOM 700 C C . LEU A 1 120 ? 35.520 16.470 67.651 1.00 21.37 120 LEU A C 1
ATOM 701 O O . LEU A 1 120 ? 35.403 15.258 67.825 1.00 22.30 120 LEU A O 1
ATOM 706 N N . ASP A 1 121 ? 36.616 17.136 67.998 1.00 23.99 121 ASP A N 1
ATOM 707 C CA . ASP A 1 121 ? 37.758 16.427 68.569 1.00 26.52 121 ASP A CA 1
ATOM 708 C C . ASP A 1 121 ? 38.036 16.730 70.033 1.00 27.58 121 ASP A C 1
ATOM 709 O O . ASP A 1 121 ? 39.101 16.396 70.545 1.00 27.58 121 ASP A O 1
ATOM 714 N N . ASP A 1 122 ? 37.091 17.379 70.700 1.00 29.00 122 ASP A N 1
ATOM 715 C CA . ASP A 1 122 ? 37.242 17.687 72.117 1.00 30.29 122 ASP A CA 1
ATOM 716 C C . ASP A 1 122 ? 38.357 18.692 72.430 1.00 29.37 122 ASP A C 1
ATOM 717 O O . ASP A 1 122 ? 38.852 18.747 73.555 1.00 30.15 122 ASP A O 1
ATOM 722 N N . ASN A 1 123 ? 38.746 19.490 71.441 1.00 27.53 123 ASN A N 1
ATOM 723 C CA 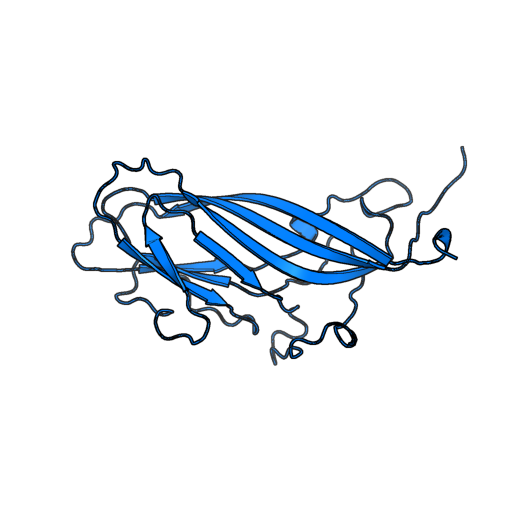. ASN A 1 123 ? 39.783 20.495 71.650 1.00 27.00 123 ASN A CA 1
ATOM 724 C C . ASN A 1 123 ? 39.177 21.889 71.521 1.00 25.80 123 ASN A C 1
ATOM 725 O O . ASN A 1 123 ? 39.125 22.453 70.429 1.00 26.55 123 ASN A O 1
ATOM 730 N N . PHE A 1 124 ? 38.717 22.444 72.637 1.00 23.95 124 PHE A N 1
ATOM 731 C CA . PHE A 1 124 ? 38.105 23.766 72.623 1.00 22.36 124 PHE A CA 1
ATOM 732 C C . PHE A 1 124 ? 39.088 24.873 72.949 1.00 22.75 124 PHE A C 1
ATOM 733 O O . PHE A 1 124 ? 40.127 24.637 73.564 1.00 23.53 124 PHE A O 1
ATOM 741 N N . VAL A 1 125 ? 38.747 26.088 72.534 1.00 22.20 125 VAL A N 1
ATOM 742 C CA . VAL A 1 125 ? 39.577 27.243 72.827 1.00 22.03 125 VAL A CA 1
ATOM 743 C C . VAL A 1 125 ? 39.431 27.434 74.333 1.00 23.28 125 VAL A C 1
ATOM 744 O O . VAL A 1 125 ? 38.335 27.284 74.874 1.00 23.06 125 VAL A O 1
ATOM 748 N N . THR A 1 126 ? 40.529 27.746 75.011 1.00 24.33 126 THR A N 1
ATOM 749 C CA . THR A 1 126 ? 40.501 27.933 76.459 1.00 25.25 126 THR A CA 1
ATOM 750 C C . THR A 1 126 ? 39.398 28.878 76.911 1.00 24.77 126 THR A C 1
ATOM 751 O O . THR A 1 126 ? 39.217 29.948 76.334 1.00 24.79 126 THR A O 1
ATOM 755 N N . LYS A 1 127 ? 38.667 28.482 77.948 1.00 24.68 127 LYS A N 1
ATOM 756 C CA . LYS A 1 127 ? 37.594 29.314 78.472 1.00 25.30 127 LYS A CA 1
ATOM 757 C C . LYS A 1 127 ? 38.189 30.665 78.860 1.00 25.17 127 LYS A C 1
ATOM 758 O O . LYS A 1 127 ? 39.229 30.718 79.509 1.00 25.64 127 LYS A O 1
ATOM 764 N N . ALA A 1 128 ? 37.540 31.752 78.451 1.00 25.13 128 ALA A N 1
ATOM 765 C CA . ALA A 1 128 ? 38.031 33.098 78.748 1.00 25.21 128 ALA A CA 1
ATOM 766 C C . ALA A 1 128 ? 36.900 34.092 79.013 1.00 26.16 128 ALA A C 1
ATOM 767 O O . ALA A 1 128 ? 35.793 33.945 78.496 1.00 27.32 128 ALA A O 1
ATOM 769 N N . THR A 1 129 ? 37.192 35.115 79.810 1.00 26.55 129 THR A N 1
ATOM 770 C CA . THR A 1 129 ? 36.197 36.124 80.151 1.00 26.67 129 THR A CA 1
ATOM 771 C C . THR A 1 129 ? 36.114 37.261 79.151 1.00 26.09 129 THR A C 1
ATOM 772 O O . THR A 1 129 ? 35.020 37.751 78.851 1.00 26.19 129 THR A O 1
ATOM 776 N N . ALA A 1 130 ? 37.268 37.693 78.649 1.00 24.22 130 ALA A N 1
ATOM 777 C CA . ALA A 1 130 ? 37.294 38.789 77.697 1.00 22.91 130 ALA A CA 1
ATOM 778 C C . ALA A 1 130 ? 38.463 38.739 76.724 1.00 22.37 130 ALA A C 1
ATOM 779 O O . ALA A 1 130 ? 39.377 39.558 76.797 1.00 23.12 130 ALA A O 1
ATOM 781 N N . LEU A 1 131 ? 38.433 37.778 75.809 1.00 21.24 131 LEU A N 1
ATOM 782 C CA . LEU A 1 131 ? 39.485 37.665 74.813 1.00 20.35 131 LEU A CA 1
ATOM 783 C C . LEU A 1 131 ? 39.343 38.909 73.928 1.00 20.82 131 LEU A C 1
ATOM 784 O O . LEU A 1 131 ? 38.234 39.398 73.718 1.00 20.57 131 LEU A O 1
ATOM 789 N N . THR A 1 132 ? 40.452 39.428 73.413 1.00 21.41 132 THR A N 1
ATOM 790 C CA . THR A 1 132 ? 40.401 40.635 72.588 1.00 21.61 132 THR A CA 1
ATOM 791 C C . THR A 1 132 ? 39.930 40.419 71.153 1.00 22.19 132 THR A C 1
ATOM 792 O O . THR A 1 132 ? 39.965 41.343 70.335 1.00 23.05 132 THR A O 1
ATOM 796 N N . TYR A 1 133 ? 39.494 39.202 70.848 1.00 21.87 133 TYR A N 1
ATOM 797 C CA . TYR A 1 133 ? 38.996 38.870 69.516 1.00 21.07 133 TYR A CA 1
ATOM 798 C C . TYR A 1 133 ? 38.120 37.628 69.613 1.00 20.52 133 TYR A C 1
ATOM 799 O O . TYR A 1 133 ? 38.148 36.920 70.617 1.00 21.02 133 TYR A O 1
ATOM 808 N N . ASP A 1 134 ? 37.333 37.373 68.575 1.00 19.70 134 ASP A N 1
ATOM 809 C CA . ASP A 1 134 ? 36.461 36.206 68.543 1.00 18.52 134 ASP A CA 1
ATOM 810 C C . ASP A 1 134 ? 37.288 35.052 67.981 1.00 17.58 134 ASP A C 1
ATOM 811 O O . ASP A 1 134 ? 37.519 34.972 66.777 1.00 18.65 134 ASP A O 1
ATOM 816 N N . PRO A 1 135 ? 37.734 34.133 68.851 1.00 16.10 135 PRO A N 1
ATOM 817 C CA . PRO A 1 135 ? 38.550 32.987 68.444 1.00 15.53 135 PRO A CA 1
ATOM 818 C C . PRO A 1 135 ? 37.897 32.001 67.483 1.00 16.42 135 PRO A C 1
ATOM 819 O O . PRO A 1 135 ? 38.590 31.235 66.816 1.00 18.18 135 PRO A O 1
ATOM 823 N N . TYR A 1 136 ? 36.574 32.020 67.395 1.00 15.22 136 TYR A N 1
ATOM 824 C CA . TYR A 1 136 ? 35.886 31.084 66.518 1.00 14.29 136 TYR A CA 1
ATOM 825 C C . TYR A 1 136 ? 35.407 31.642 65.189 1.00 14.61 136 TYR A C 1
ATOM 826 O O . TYR A 1 136 ? 34.970 30.887 64.323 1.00 15.64 136 TYR A O 1
ATOM 835 N N . VAL A 1 137 ? 35.500 32.952 65.007 1.00 14.03 137 VAL A N 1
ATOM 836 C CA . VAL A 1 137 ? 35.013 33.558 63.777 1.00 13.87 137 VAL A CA 1
ATOM 837 C C . VAL A 1 137 ? 35.507 32.916 62.479 1.00 14.44 137 VAL A C 1
ATOM 838 O O . VAL A 1 137 ? 34.755 32.834 61.508 1.00 15.04 137 VAL A O 1
ATOM 842 N N . ASN A 1 138 ? 36.751 32.447 62.452 1.00 14.27 138 ASN A N 1
ATOM 843 C CA . ASN A 1 138 ? 37.275 31.847 61.230 1.00 14.22 138 ASN A CA 1
ATOM 844 C C . ASN A 1 138 ? 37.046 30.353 61.047 1.00 14.87 138 ASN A C 1
ATOM 845 O O . ASN A 1 138 ? 37.349 29.816 59.984 1.00 16.26 138 ASN A O 1
ATOM 850 N N . TYR A 1 139 ? 36.529 29.669 62.062 1.00 14.43 139 TYR A N 1
ATOM 851 C CA . TYR A 1 139 ? 36.292 28.236 61.927 1.00 14.79 139 TYR A CA 1
ATOM 852 C C . TYR A 1 139 ? 35.353 27.947 60.766 1.00 15.46 139 TYR A C 1
ATOM 853 O O . TYR A 1 139 ? 34.400 28.684 60.524 1.00 16.36 139 TYR A O 1
ATOM 862 N N . SER A 1 140 ? 35.629 26.873 60.041 1.00 16.17 140 SER A N 1
ATOM 863 C CA . SER A 1 140 ? 34.796 26.507 58.909 1.00 17.70 140 SER A CA 1
ATOM 864 C C . SER A 1 140 ? 33.356 26.259 59.339 1.00 18.82 140 SER A C 1
ATOM 865 O O . SER A 1 140 ? 32.418 26.635 58.633 1.00 20.21 140 SER A O 1
ATOM 868 N N . SER A 1 141 ? 33.189 25.644 60.507 1.00 19.47 141 SER A N 1
ATOM 869 C CA . SER A 1 141 ? 31.869 25.319 61.039 1.00 19.24 141 SER A CA 1
ATOM 870 C C . SER A 1 141 ? 31.220 26.465 61.811 1.00 19.87 141 SER A C 1
ATOM 871 O O . SER A 1 141 ? 30.209 26.271 62.490 1.00 21.47 141 SER A O 1
ATOM 874 N N . ARG A 1 142 ? 31.787 27.658 61.701 1.00 18.81 142 ARG A N 1
ATOM 875 C CA . ARG A 1 142 ? 31.251 28.800 62.424 1.00 18.03 142 ARG A CA 1
ATOM 876 C C . ARG A 1 142 ? 29.932 29.340 61.904 1.00 18.60 142 ARG A C 1
ATOM 877 O O . ARG A 1 142 ? 29.707 29.423 60.700 1.00 19.05 142 ARG A O 1
ATOM 885 N N . HIS A 1 143 ? 29.063 29.697 62.843 1.00 19.49 143 HIS A N 1
ATOM 886 C CA . HIS A 1 143 ? 27.772 30.310 62.546 1.00 19.84 143 HIS A CA 1
ATOM 887 C C . HIS A 1 143 ? 27.758 31.571 63.395 1.00 19.52 143 HIS A C 1
ATOM 888 O O . HIS A 1 143 ? 28.265 31.576 64.519 1.00 19.55 143 HIS A O 1
ATOM 895 N N . THR A 1 144 ? 27.179 32.638 62.863 1.00 18.63 144 THR A N 1
ATOM 896 C CA . THR A 1 144 ? 27.128 33.899 63.583 1.00 17.25 144 THR A CA 1
ATOM 897 C C . THR A 1 144 ? 26.039 33.936 64.655 1.00 17.21 144 THR A C 1
ATOM 898 O O . THR A 1 144 ? 24.933 33.434 64.450 1.00 18.45 144 THR A O 1
ATOM 902 N N . ILE A 1 145 ? 26.364 34.523 65.804 1.00 16.75 145 ILE A N 1
ATOM 903 C CA . ILE A 1 145 ? 25.403 34.653 66.894 1.00 16.14 145 ILE A CA 1
ATOM 904 C C . ILE A 1 145 ? 25.057 36.125 67.060 1.00 16.88 145 ILE A C 1
ATOM 905 O O . ILE A 1 145 ? 25.946 36.959 67.210 1.00 17.19 145 ILE A O 1
ATOM 910 N N . THR A 1 146 ? 23.772 36.444 67.028 1.00 17.14 146 THR A N 1
ATOM 911 C CA . THR A 1 146 ? 23.338 37.820 67.209 1.00 18.14 146 THR A CA 1
ATOM 912 C C . THR A 1 146 ? 22.931 37.969 68.665 1.00 18.46 146 THR A C 1
ATOM 913 O O . THR A 1 146 ? 22.151 37.167 69.174 1.00 20.40 146 THR A O 1
ATOM 917 N N . GLN A 1 147 ? 23.450 38.989 69.338 1.00 17.88 147 GLN A N 1
ATOM 918 C CA . GLN A 1 147 ? 23.131 39.190 70.748 1.00 17.66 147 GLN A CA 1
ATOM 919 C C . GLN A 1 147 ? 22.427 40.522 70.988 1.00 17.63 147 GLN A C 1
ATOM 920 O O . GLN A 1 147 ? 22.557 41.454 70.196 1.00 19.10 147 GLN A O 1
ATOM 926 N N . PRO A 1 148 ? 21.694 40.642 72.105 1.00 16.84 148 PRO A N 1
ATOM 927 C CA . PRO A 1 148 ? 21.516 39.598 73.113 1.00 16.27 148 PRO A CA 1
ATOM 928 C C . PRO A 1 148 ? 20.100 39.035 73.154 1.00 16.88 148 PRO A C 1
ATOM 929 O O . PRO A 1 148 ? 19.797 38.190 73.994 1.00 18.49 148 PRO A O 1
ATOM 933 N N . PHE A 1 149 ? 19.229 39.497 72.265 1.00 15.64 149 PHE A N 1
ATOM 934 C CA . PHE A 1 149 ? 17.848 39.035 72.294 1.00 15.72 149 PHE A CA 1
ATOM 935 C C . PHE A 1 149 ? 17.419 38.127 71.153 1.00 16.28 149 PHE A C 1
ATOM 936 O O . PHE A 1 149 ? 16.228 37.934 70.926 1.00 16.51 149 PHE A O 1
ATOM 944 N N . SER A 1 150 ? 18.375 37.553 70.440 1.00 17.14 150 SER A N 1
ATOM 945 C CA . SER A 1 150 ? 18.029 36.686 69.326 1.00 17.82 150 SER A CA 1
ATOM 946 C C . SER A 1 150 ? 18.193 35.216 69.646 1.00 18.12 150 SER A C 1
ATOM 947 O O . SER A 1 150 ? 18.978 34.834 70.509 1.00 18.66 150 SER A O 1
ATOM 950 N N . TYR A 1 151 ? 17.434 34.394 68.938 1.00 17.63 151 TYR A N 1
ATOM 951 C CA . TYR A 1 151 ? 17.501 32.954 69.099 1.00 17.04 151 TYR A CA 1
ATOM 952 C C . TYR A 1 151 ? 18.686 32.479 68.266 1.00 17.99 151 TYR A C 1
ATOM 953 O O . TYR A 1 151 ? 19.068 33.123 67.288 1.00 19.52 151 TYR A O 1
ATOM 962 N N . HIS A 1 152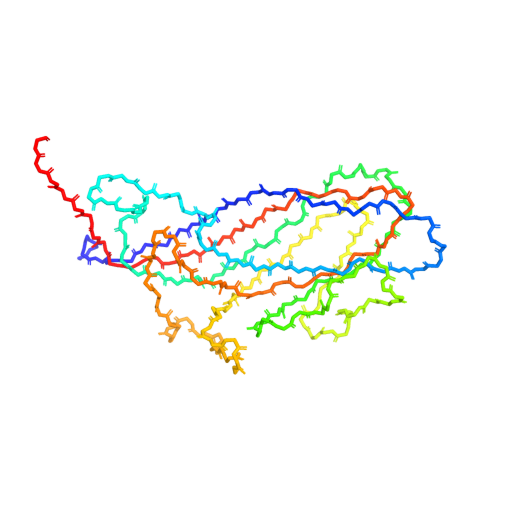 ? 19.278 31.361 68.655 1.00 17.77 152 HIS A N 1
ATOM 963 C CA . HIS A 1 152 ? 20.399 30.810 67.909 1.00 18.03 152 HIS A CA 1
ATOM 964 C C . HIS A 1 152 ? 20.424 29.315 68.152 1.00 18.23 152 HIS A C 1
ATOM 965 O O . HIS A 1 152 ? 20.237 28.867 69.283 1.00 19.24 152 HIS A O 1
ATOM 972 N N . SER A 1 153 ? 20.646 28.538 67.099 1.00 17.31 153 SER A N 1
ATOM 973 C CA . SER A 1 153 ? 20.693 27.094 67.264 1.00 17.07 153 SER A CA 1
ATOM 974 C C . SER A 1 153 ? 21.655 26.430 66.306 1.00 16.35 153 SER A C 1
ATOM 975 O O . SER A 1 153 ? 21.941 26.946 65.226 1.00 17.15 153 SER A O 1
ATOM 978 N N . ARG A 1 154 ? 22.160 25.280 66.726 1.00 15.50 154 ARG A N 1
ATOM 979 C CA . ARG A 1 154 ? 23.069 24.495 65.915 1.00 15.46 154 ARG A CA 1
ATOM 980 C C . ARG A 1 154 ? 22.519 23.077 65.925 1.00 16.81 154 ARG A C 1
ATOM 981 O O . ARG A 1 154 ? 21.974 22.617 66.931 1.00 17.50 154 ARG A O 1
ATOM 989 N N . TYR A 1 155 ? 22.648 22.398 64.794 1.00 17.48 155 TYR A N 1
ATOM 990 C CA . TYR A 1 155 ? 22.152 21.039 64.641 1.00 18.03 155 TYR A CA 1
ATOM 991 C C . TYR A 1 155 ? 23.261 20.266 63.944 1.00 18.00 155 TYR A C 1
ATOM 992 O O . TYR A 1 155 ? 23.656 20.608 62.829 1.00 19.28 155 TYR A O 1
ATOM 1001 N N . PHE A 1 156 ? 23.772 19.232 64.599 1.00 16.94 156 PHE A N 1
ATOM 1002 C CA . PHE A 1 156 ? 24.867 18.465 64.021 1.00 16.62 156 PHE A CA 1
ATOM 1003 C C . PHE A 1 156 ? 25.053 17.101 64.678 1.00 17.19 156 PHE A C 1
ATOM 1004 O O . PHE A 1 156 ? 24.426 16.798 65.692 1.00 19.03 156 PHE A O 1
ATOM 1012 N N . THR A 1 157 ? 25.919 16.282 64.090 1.00 17.32 157 THR A N 1
ATOM 1013 C CA . THR A 1 157 ? 26.212 14.962 64.634 1.00 17.43 157 THR A CA 1
ATOM 1014 C C . THR A 1 157 ? 27.439 15.103 65.527 1.00 16.94 157 THR A C 1
ATOM 1015 O O . THR A 1 157 ? 28.538 15.370 65.046 1.00 17.27 157 THR A O 1
ATOM 1019 N N . PRO A 1 158 ? 27.264 14.938 66.843 1.00 16.70 158 PRO A N 1
ATOM 1020 C CA . PRO A 1 158 ? 28.386 15.057 67.775 1.00 16.82 158 PRO A CA 1
ATOM 1021 C C . PRO A 1 158 ? 29.201 13.777 67.697 1.00 17.24 158 PRO A C 1
ATOM 1022 O O . PRO A 1 158 ? 28.781 12.810 67.061 1.00 18.64 158 PRO A O 1
ATOM 1026 N N . LYS A 1 159 ? 30.360 13.758 68.337 1.00 15.94 159 LYS A N 1
ATOM 1027 C CA . LYS A 1 159 ? 31.179 12.561 68.302 1.00 14.76 159 LYS A CA 1
ATOM 1028 C C . LYS A 1 159 ? 31.577 12.176 69.712 1.00 14.96 159 LYS A C 1
ATOM 1029 O O . LYS A 1 159 ? 31.833 13.035 70.554 1.00 16.30 159 LYS A O 1
ATOM 1035 N N . PRO A 1 160 ? 31.612 10.874 70.000 1.00 14.17 160 PRO A N 1
ATOM 1036 C CA . PRO A 1 160 ? 31.998 10.452 71.346 1.00 14.32 160 PRO A CA 1
ATOM 1037 C C . PRO A 1 160 ? 33.499 10.642 71.548 1.00 15.55 160 PRO A C 1
ATOM 1038 O O . PRO A 1 160 ? 34.267 10.601 70.588 1.00 16.40 160 PRO A O 1
ATOM 1042 N N . VAL A 1 161 ? 33.916 10.872 72.787 1.00 16.85 161 VAL A N 1
ATOM 1043 C CA . VAL A 1 161 ? 35.335 11.031 73.081 1.00 17.78 161 VAL A CA 1
ATOM 1044 C C . VAL A 1 161 ? 35.862 9.642 73.433 1.00 20.11 161 VAL A C 1
ATOM 1045 O O . VAL A 1 161 ? 35.834 9.232 74.594 1.00 20.89 161 VAL A O 1
ATOM 1049 N N . LEU A 1 162 ? 36.327 8.923 72.414 1.00 22.10 162 LEU A N 1
ATOM 1050 C CA . LEU A 1 162 ? 36.839 7.563 72.568 1.00 24.95 162 LEU A CA 1
ATOM 1051 C C . LEU A 1 162 ? 38.235 7.446 73.178 1.00 28.22 162 LEU A C 1
ATOM 1052 O O . LEU A 1 162 ? 38.531 6.481 73.886 1.00 29.38 162 LEU A O 1
ATOM 1057 N N . ASP A 1 163 ? 39.092 8.418 72.892 1.00 31.30 163 ASP A N 1
ATOM 1058 C CA . ASP A 1 163 ? 40.451 8.434 73.424 1.00 34.55 163 ASP A CA 1
ATOM 1059 C C . ASP A 1 163 ? 40.938 9.873 73.385 1.00 35.77 163 ASP A C 1
ATOM 1060 O O . ASP A 1 163 ? 41.318 10.374 72.329 1.00 37.08 163 ASP A O 1
ATOM 1065 N N . SER A 1 164 ? 40.928 10.534 74.538 1.00 36.42 164 SER A N 1
ATOM 1066 C CA . SER A 1 164 ? 41.340 11.931 74.615 1.00 37.87 164 SER A CA 1
ATOM 1067 C C . SER A 1 164 ? 42.821 12.193 74.333 1.00 37.20 164 SER A C 1
ATOM 1068 O O . SER A 1 164 ? 43.258 13.341 74.343 1.00 37.97 164 SER A O 1
ATOM 1071 N N . THR A 1 165 ? 43.592 11.142 74.074 1.00 36.17 165 THR A N 1
ATOM 1072 C CA . THR A 1 165 ? 45.011 11.315 73.780 1.00 35.85 165 THR A CA 1
ATOM 1073 C C . THR A 1 165 ? 45.244 11.455 72.280 1.00 34.67 165 THR A C 1
ATOM 1074 O O . THR A 1 165 ? 46.188 12.114 71.849 1.00 35.49 165 THR A O 1
ATOM 1078 N N . ILE A 1 166 ? 44.381 10.824 71.493 1.00 32.11 166 ILE A N 1
ATOM 1079 C CA . ILE A 1 166 ? 44.484 10.871 70.043 1.00 29.66 166 ILE A CA 1
ATOM 1080 C C . ILE A 1 166 ? 43.335 11.684 69.458 1.00 29.87 166 ILE A C 1
ATOM 1081 O O . ILE A 1 166 ? 43.467 12.303 68.402 1.00 30.02 166 ILE A O 1
ATOM 1086 N N . ASP A 1 167 ? 42.205 11.674 70.157 1.00 29.70 167 ASP A N 1
ATOM 1087 C CA . ASP A 1 167 ? 41.017 12.396 69.723 1.00 29.84 167 ASP A CA 1
ATOM 1088 C C . ASP A 1 167 ? 40.660 12.094 68.274 1.00 27.51 167 ASP A C 1
ATOM 1089 O O . ASP A 1 167 ? 40.769 12.956 67.406 1.00 28.61 167 ASP A O 1
ATOM 1094 N N . TYR A 1 168 ? 40.241 10.864 68.009 1.00 24.04 168 TYR A N 1
ATOM 1095 C CA . TYR A 1 168 ? 39.854 10.491 66.662 1.00 22.02 168 TYR A CA 1
ATOM 1096 C C . TYR A 1 168 ? 38.347 10.313 66.620 1.00 20.67 168 TYR A C 1
ATOM 1097 O O . TYR A 1 168 ? 37.720 10.043 67.641 1.00 20.76 168 TYR A O 1
ATOM 1106 N N . PHE A 1 169 ? 37.757 10.481 65.446 1.00 18.15 169 PHE A N 1
ATOM 1107 C CA . PHE A 1 169 ? 36.320 10.322 65.332 1.00 17.06 169 PHE A CA 1
ATOM 1108 C C . PHE A 1 169 ? 35.928 9.894 63.931 1.00 17.16 169 PHE A C 1
ATOM 1109 O O . PHE A 1 169 ? 36.708 10.024 62.991 1.00 18.00 169 PHE A O 1
ATOM 1117 N N . GLN A 1 170 ? 34.715 9.372 63.806 1.00 16.70 170 GLN A N 1
ATOM 1118 C CA . GLN A 1 170 ? 34.205 8.890 62.534 1.00 16.84 170 GLN A CA 1
ATOM 1119 C C . GLN A 1 170 ? 33.618 9.977 61.659 1.00 18.59 170 GLN A C 1
ATOM 1120 O O . GLN A 1 170 ? 33.087 10.968 62.155 1.00 19.87 170 GLN A O 1
ATOM 1126 N N . PRO A 1 171 ? 33.712 9.808 60.333 1.00 19.73 171 PRO A N 1
ATOM 1127 C CA . PRO A 1 171 ? 33.142 10.807 59.429 1.00 21.14 171 PRO A CA 1
ATOM 1128 C C . PRO A 1 171 ? 31.643 10.549 59.554 1.00 23.02 171 PRO A C 1
ATOM 1129 O O . PRO A 1 171 ? 31.245 9.503 60.056 1.00 23.50 171 PRO A O 1
ATOM 1133 N N . ASN A 1 172 ? 30.804 11.476 59.120 1.00 26.35 172 ASN A N 1
ATOM 1134 C CA . ASN A 1 172 ? 29.372 11.236 59.221 1.00 29.30 172 ASN A CA 1
ATOM 1135 C C . ASN A 1 172 ? 28.952 10.128 58.271 1.00 30.89 172 ASN A C 1
ATOM 1136 O O . ASN A 1 172 ? 29.201 10.201 57.072 1.00 33.11 172 ASN A O 1
ATOM 1141 N N . ASN A 1 173 ? 28.325 9.095 58.816 1.00 32.17 173 ASN A N 1
ATOM 1142 C CA . ASN A 1 173 ? 27.869 7.962 58.022 1.00 33.47 173 ASN A CA 1
ATOM 1143 C C . ASN A 1 173 ? 26.934 7.143 58.893 1.00 34.12 173 ASN A C 1
ATOM 1144 O O . ASN A 1 173 ? 27.374 6.346 59.723 1.00 33.86 173 ASN A O 1
ATOM 1149 N N . LYS A 1 174 ? 25.639 7.347 58.694 1.00 35.07 174 LYS A N 1
ATOM 1150 C CA . LYS A 1 174 ? 24.623 6.668 59.477 1.00 36.29 174 LYS A CA 1
ATOM 1151 C C . LYS A 1 174 ? 24.794 5.154 59.661 1.00 35.35 174 LYS A C 1
ATOM 1152 O O . LYS A 1 174 ? 24.708 4.664 60.787 1.00 35.45 174 LYS A O 1
ATOM 1158 N N . ARG A 1 175 ? 25.064 4.407 58.592 1.00 34.71 175 ARG A N 1
ATOM 1159 C CA . ARG A 1 175 ? 25.176 2.956 58.742 1.00 34.94 175 ARG A CA 1
ATOM 1160 C C . ARG A 1 175 ? 26.446 2.394 59.359 1.00 31.91 175 ARG A C 1
ATOM 1161 O O . ARG A 1 175 ? 26.472 1.231 59.744 1.00 32.39 175 ARG A O 1
ATOM 1169 N N . ASN A 1 176 ? 27.499 3.191 59.467 1.00 28.62 176 ASN A N 1
ATOM 1170 C CA . ASN A 1 176 ? 28.729 2.685 60.061 1.00 25.28 176 ASN A CA 1
ATOM 1171 C C . ASN A 1 176 ? 29.040 3.302 61.413 1.00 23.73 176 ASN A C 1
ATOM 1172 O O . ASN A 1 176 ? 30.074 3.009 62.011 1.00 23.47 176 ASN A O 1
ATOM 1177 N N . GLN A 1 177 ? 28.137 4.146 61.900 1.00 21.38 177 GLN A N 1
ATOM 1178 C CA . GLN A 1 177 ? 28.326 4.811 63.182 1.00 19.31 177 GLN A CA 1
ATOM 1179 C C . GLN A 1 177 ? 28.379 3.842 64.357 1.00 18.12 177 GLN A C 1
ATOM 1180 O O . GLN A 1 177 ? 27.490 3.017 64.537 1.00 19.59 177 GLN A O 1
ATOM 1186 N N . LEU A 1 178 ? 29.432 3.962 65.157 1.00 16.16 178 LEU A N 1
ATOM 1187 C CA . LEU A 1 178 ? 29.647 3.116 66.327 1.00 14.11 178 LEU A CA 1
ATOM 1188 C C . LEU A 1 178 ? 28.464 3.031 67.292 1.00 14.52 178 LEU A C 1
ATOM 1189 O O . LEU A 1 178 ? 27.740 4.006 67.486 1.00 15.86 178 LEU A O 1
ATOM 1194 N N . TRP A 1 179 ? 28.268 1.858 67.891 1.00 13.86 179 TRP A N 1
ATOM 1195 C CA . TRP A 1 179 ? 27.211 1.671 68.881 1.00 13.28 179 TRP A CA 1
ATOM 1196 C C . TRP A 1 179 ? 27.902 1.760 70.236 1.00 14.44 179 TRP A C 1
ATOM 1197 O O . TRP A 1 179 ? 29.039 1.311 70.381 1.00 15.48 179 TRP A O 1
ATOM 1208 N N . LEU A 1 180 ? 27.224 2.334 71.222 1.00 14.45 180 LEU A N 1
ATOM 1209 C CA . LEU A 1 180 ? 27.793 2.469 72.558 1.00 14.17 180 LEU A CA 1
ATOM 1210 C C . LEU A 1 180 ? 26.924 1.761 73.580 1.00 15.36 180 LEU A C 1
ATOM 1211 O O . LEU A 1 180 ? 25.708 1.656 73.406 1.00 16.49 180 LEU A O 1
ATOM 1216 N N . ARG A 1 181 ? 27.543 1.277 74.649 1.00 15.50 181 ARG A N 1
ATOM 1217 C CA . ARG A 1 181 ? 26.791 0.615 75.702 1.00 16.70 181 ARG A CA 1
ATOM 1218 C C . ARG A 1 181 ? 26.071 1.687 76.505 1.00 16.90 181 ARG A C 1
ATOM 1219 O O . ARG A 1 181 ? 26.668 2.696 76.868 1.00 17.40 181 ARG A O 1
ATOM 1227 N N . LEU A 1 182 ? 24.786 1.488 76.769 1.00 17.43 182 LEU A N 1
ATOM 1228 C CA . LEU A 1 182 ? 24.046 2.462 77.558 1.00 18.54 182 LEU A CA 1
ATOM 1229 C C . LEU A 1 182 ? 24.382 2.153 79.011 1.00 20.43 182 LEU A C 1
ATOM 1230 O O . LEU A 1 182 ? 24.079 1.067 79.504 1.00 21.59 182 LEU A O 1
ATOM 1235 N N . GLN A 1 183 ? 25.024 3.092 79.693 1.00 22.08 183 GLN A N 1
ATOM 1236 C CA . GLN A 1 183 ? 25.383 2.876 81.086 1.00 24.47 183 GLN A CA 1
ATOM 1237 C C . GLN A 1 183 ? 24.468 3.659 82.014 1.00 26.79 183 GLN A C 1
ATOM 1238 O O . GLN A 1 183 ? 23.729 4.540 81.576 1.00 27.38 183 GLN A O 1
ATOM 1244 N N . THR A 1 184 ? 24.520 3.340 83.302 1.00 29.19 184 THR A N 1
ATOM 1245 C CA . THR A 1 184 ? 23.688 4.037 84.268 1.00 31.36 184 THR A CA 1
ATOM 1246 C C . THR A 1 184 ? 24.285 5.395 84.611 1.00 32.81 184 THR A C 1
ATOM 1247 O O . THR A 1 184 ? 23.574 6.403 84.617 1.00 32.33 184 THR A O 1
ATOM 1251 N N . ALA A 1 185 ? 25.588 5.432 84.882 1.00 34.03 185 ALA A N 1
ATOM 1252 C CA . ALA A 1 185 ? 26.209 6.699 85.245 1.00 35.50 185 ALA A CA 1
ATOM 1253 C C . ALA A 1 185 ? 27.607 6.984 84.695 1.00 35.51 185 ALA A C 1
ATOM 1254 O O . ALA A 1 185 ? 28.109 8.104 84.843 1.00 37.93 185 ALA A O 1
ATOM 1256 N N . GLY A 1 186 ? 28.243 6.005 84.064 1.00 32.38 186 GLY A N 1
ATOM 1257 C CA . GLY A 1 186 ? 29.576 6.266 83.547 1.00 29.77 186 GLY A CA 1
ATOM 1258 C C . GLY A 1 186 ? 29.656 6.506 82.051 1.00 28.15 186 GLY A C 1
ATOM 1259 O O . GLY A 1 186 ? 30.684 6.226 81.433 1.00 29.52 186 GLY A O 1
ATOM 1260 N N . ASN A 1 187 ? 28.592 7.036 81.460 1.00 25.24 187 ASN A N 1
ATOM 1261 C CA . ASN A 1 187 ? 28.578 7.264 80.022 1.00 22.60 187 ASN A CA 1
ATOM 1262 C C . ASN A 1 187 ? 29.655 8.208 79.523 1.00 21.67 187 ASN A C 1
ATOM 1263 O O . ASN A 1 187 ? 30.105 9.092 80.245 1.00 22.03 187 ASN A O 1
ATOM 1268 N N . VAL A 1 188 ? 30.064 8.003 78.276 1.00 20.42 188 VAL A N 1
ATOM 1269 C CA . VAL A 1 188 ? 31.112 8.800 77.655 1.00 20.42 188 VAL A CA 1
ATOM 1270 C C . VAL A 1 188 ? 30.611 10.144 77.141 1.00 21.50 188 VAL A C 1
ATOM 1271 O O . VAL A 1 188 ? 29.480 10.260 76.673 1.00 21.86 188 VAL A O 1
ATOM 1275 N N . ASP A 1 189 ? 31.460 11.162 77.231 1.00 22.58 189 ASP A N 1
ATOM 1276 C CA . ASP A 1 189 ? 31.097 12.488 76.754 1.00 23.95 189 ASP A CA 1
ATOM 1277 C C . ASP A 1 189 ? 31.063 12.529 75.237 1.00 23.00 189 ASP A C 1
ATOM 1278 O O . ASP A 1 189 ? 31.888 11.905 74.571 1.00 23.65 189 ASP A O 1
ATOM 1283 N N . HIS A 1 190 ? 30.097 13.257 74.694 1.00 21.61 190 HIS A N 1
ATOM 1284 C CA . HIS A 1 190 ? 30.018 13.447 73.255 1.00 20.15 190 HIS A CA 1
ATOM 1285 C C . HIS A 1 190 ? 30.397 14.899 73.105 1.00 20.08 190 HIS A C 1
ATOM 1286 O O . HIS A 1 190 ? 29.925 15.765 73.840 1.00 20.78 190 HIS A O 1
ATOM 1293 N N . VAL A 1 191 ? 31.265 15.172 72.155 1.00 19.89 191 VAL A N 1
ATOM 1294 C CA . VAL A 1 191 ? 31.746 16.515 72.018 1.00 19.22 191 VAL A CA 1
ATOM 1295 C C . VAL A 1 191 ? 31.186 17.252 70.821 1.00 19.68 191 VAL A C 1
ATOM 1296 O O . VAL A 1 191 ? 30.827 16.639 69.802 1.00 16.13 191 VAL A O 1
ATOM 1300 N N . GLY A 1 192 ? 31.111 18.577 70.954 1.00 19.88 192 GLY A N 1
ATOM 1301 C CA . GLY A 1 192 ? 30.585 19.350 69.860 1.00 18.96 192 GLY A CA 1
ATOM 1302 C C . GLY A 1 192 ? 30.524 20.862 69.816 1.00 19.25 192 GLY A C 1
ATOM 1303 O O . GLY A 1 192 ? 30.783 21.400 68.745 1.00 23.91 192 GLY A O 1
ATOM 1304 N N . LEU A 1 193 ? 30.223 21.585 70.893 1.00 16.85 193 LEU A N 1
ATOM 1305 C CA . LEU A 1 193 ? 30.091 23.033 70.686 1.00 15.83 193 LEU A CA 1
ATOM 1306 C C . LEU A 1 193 ? 30.899 24.068 71.448 1.00 15.98 193 LEU A C 1
ATOM 1307 O O . LEU A 1 193 ? 30.854 24.139 72.670 1.00 17.35 193 L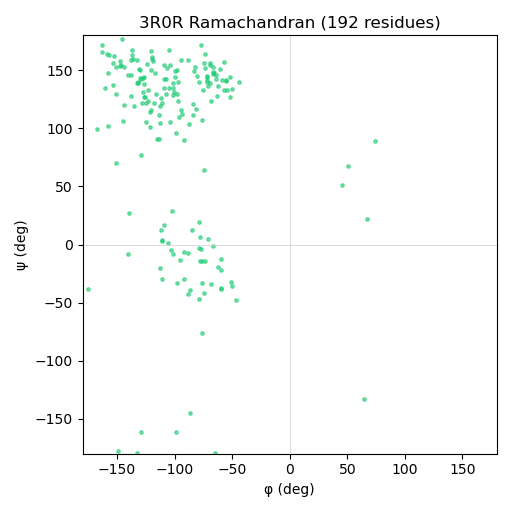EU A O 1
ATOM 1312 N N . GLY A 1 194 ? 31.607 24.900 70.692 1.00 15.54 194 GLY A N 1
ATOM 1313 C CA . GLY A 1 194 ? 32.400 25.966 71.275 1.00 15.45 194 GLY A CA 1
ATOM 1314 C C . GLY A 1 194 ? 31.724 27.285 70.944 1.00 16.19 194 GLY A C 1
ATOM 1315 O O . GLY A 1 194 ? 31.185 27.449 69.847 1.00 16.13 194 GLY A O 1
ATOM 1316 N N . THR A 1 195 ? 31.736 28.231 71.877 1.00 15.72 195 THR A N 1
ATOM 1317 C CA . THR A 1 195 ? 31.087 29.514 71.632 1.00 15.97 195 THR A CA 1
ATOM 1318 C C . THR A 1 195 ? 31.902 30.716 72.067 1.00 15.65 195 THR A C 1
ATOM 1319 O O . THR A 1 195 ? 32.798 30.613 72.902 1.00 16.29 195 THR A O 1
ATOM 1323 N N . ALA A 1 196 ? 31.565 31.862 71.491 1.00 15.24 196 ALA A N 1
ATOM 1324 C CA . ALA A 1 196 ? 32.225 33.117 71.809 1.00 15.25 196 ALA A CA 1
ATOM 1325 C C . ALA A 1 196 ? 31.176 34.217 71.730 1.00 15.85 196 ALA A C 1
ATOM 1326 O O . ALA A 1 196 ? 30.735 34.586 70.643 1.00 16.83 196 ALA A O 1
ATOM 1328 N N . PHE A 1 197 ? 30.759 34.718 72.887 1.00 15.82 197 PHE A N 1
ATOM 1329 C CA . PHE A 1 197 ? 29.767 35.782 72.948 1.00 15.67 197 PHE A CA 1
ATOM 1330 C C . PHE A 1 197 ? 30.475 37.101 73.201 1.00 16.76 197 PHE A C 1
ATOM 1331 O O . PHE A 1 197 ? 31.357 37.180 74.052 1.00 17.15 197 PHE A O 1
ATOM 1339 N N . GLU A 1 198 ? 30.101 38.138 72.464 1.00 18.15 198 GLU A N 1
ATOM 1340 C CA . GLU A 1 198 ? 30.731 39.433 72.666 1.00 20.08 198 GLU A CA 1
ATOM 1341 C C . GLU A 1 198 ? 30.234 39.975 73.998 1.00 20.47 198 GLU A C 1
ATOM 1342 O O . GLU A 1 198 ? 29.044 39.876 74.305 1.00 20.27 198 GLU A O 1
ATOM 1348 N N . ASN A 1 199 ? 31.143 40.526 74.797 1.00 20.35 199 ASN A N 1
ATOM 1349 C CA . ASN A 1 199 ? 30.764 41.068 76.092 1.00 20.13 199 ASN A CA 1
ATOM 1350 C C . ASN A 1 199 ? 29.924 42.314 75.936 1.00 20.93 199 ASN A C 1
ATOM 1351 O O . ASN A 1 199 ? 29.980 42.999 74.916 1.00 20.87 199 ASN A O 1
ATOM 1356 N N . SER A 1 200 ? 29.1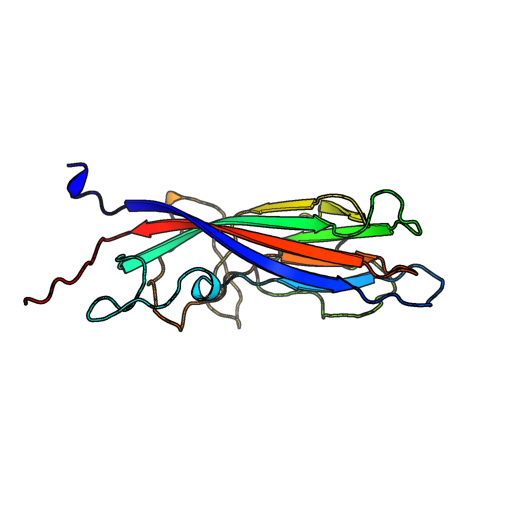42 42.608 76.965 1.00 22.04 200 SER A N 1
ATOM 1357 C CA . SER A 1 200 ? 28.258 43.756 76.930 1.00 22.65 200 SER A CA 1
ATOM 1358 C C . SER A 1 200 ? 28.270 44.540 78.234 1.00 23.68 200 SER A C 1
ATOM 1359 O O . SER A 1 200 ? 28.782 44.084 79.255 1.00 23.97 200 SER A O 1
ATOM 1362 N N . I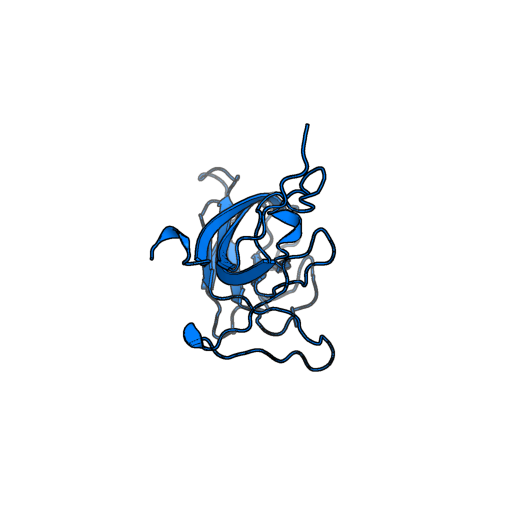LE A 1 201 ? 27.690 45.729 78.174 1.00 24.80 201 ILE A N 1
ATOM 1363 C CA . ILE A 1 201 ? 27.591 46.620 79.311 1.00 24.50 201 ILE A CA 1
ATOM 1364 C C . ILE A 1 201 ? 26.462 46.133 80.230 1.00 25.57 201 ILE A C 1
ATOM 1365 O O . ILE A 1 201 ? 26.360 46.547 81.384 1.00 25.52 201 ILE A O 1
ATOM 1370 N N . TYR A 1 202 ? 25.633 45.233 79.702 1.00 26.36 202 TYR A N 1
ATOM 1371 C CA . TYR A 1 202 ? 24.510 44.649 80.435 1.00 27.37 202 TYR A CA 1
ATOM 1372 C C . TYR A 1 202 ? 24.689 43.137 80.519 1.00 28.02 202 TYR A C 1
ATOM 1373 O O . TYR A 1 202 ? 25.423 42.547 79.724 1.00 28.70 202 TYR A O 1
ATOM 1382 N N . ASP A 1 203 ? 24.012 42.505 81.473 1.00 29.00 203 ASP A N 1
ATOM 1383 C CA . ASP A 1 203 ? 24.102 41.055 81.603 1.00 29.77 203 ASP A CA 1
ATOM 1384 C C . ASP A 1 203 ? 23.353 40.421 80.446 1.00 28.00 203 ASP A C 1
ATOM 1385 O O . ASP A 1 203 ? 22.339 40.947 79.988 1.00 27.47 203 ASP A O 1
ATOM 1390 N N . GLN A 1 204 ? 23.859 39.295 79.967 1.00 26.18 204 GLN A N 1
ATOM 1391 C CA . GLN A 1 204 ? 23.211 38.588 78.879 1.00 25.04 204 GLN A CA 1
ATOM 1392 C C . GLN A 1 204 ? 22.967 37.176 79.376 1.00 25.19 204 GLN A C 1
ATOM 1393 O O . GLN A 1 204 ? 23.892 36.374 79.491 1.00 26.00 204 GLN A O 1
ATOM 1399 N N . GLU A 1 205 ? 21.712 36.886 79.689 1.00 24.97 205 GLU A N 1
ATOM 1400 C CA . GLU A 1 205 ? 21.343 35.584 80.199 1.00 25.40 205 GLU A CA 1
ATOM 1401 C C . GLU A 1 205 ? 20.576 34.779 79.157 1.00 22.99 205 GLU A C 1
ATOM 1402 O O . GLU A 1 205 ? 19.774 35.323 78.398 1.00 22.02 205 GLU A O 1
ATOM 1408 N N . TYR A 1 206 ? 20.842 33.479 79.116 1.00 20.78 206 TYR A N 1
ATOM 1409 C CA . TYR A 1 206 ? 20.164 32.591 78.184 1.00 19.11 206 TYR A CA 1
ATOM 1410 C C . TYR A 1 206 ? 19.665 31.339 78.877 1.00 19.11 206 TYR A C 1
ATOM 1411 O O . TYR A 1 206 ? 20.133 30.970 79.953 1.00 20.12 206 TYR A O 1
ATOM 1420 N N . ASN A 1 207 ? 18.690 30.701 78.248 1.00 18.76 207 ASN A N 1
ATOM 1421 C CA . ASN A 1 207 ? 18.162 29.438 78.724 1.00 18.97 207 ASN A CA 1
ATOM 1422 C C . ASN A 1 207 ? 18.617 28.534 77.601 1.00 19.21 207 ASN A C 1
ATOM 1423 O O . ASN A 1 207 ? 18.159 28.670 76.468 1.00 20.55 207 ASN A O 1
ATOM 1428 N N . ILE A 1 208 ? 19.550 27.643 77.891 1.00 18.21 208 ILE A N 1
ATOM 1429 C CA . ILE A 1 208 ? 20.039 26.757 76.858 1.00 17.29 208 ILE A CA 1
ATOM 1430 C C . ILE A 1 208 ? 19.343 25.416 76.914 1.00 18.19 208 ILE A C 1
ATOM 1431 O O . ILE A 1 208 ? 19.334 24.752 77.950 1.00 19.87 208 ILE A O 1
ATOM 1436 N N . ARG A 1 209 ? 18.736 25.029 75.800 1.00 17.44 209 ARG A N 1
ATOM 1437 C CA . ARG A 1 209 ? 18.067 23.744 75.734 1.00 17.59 209 ARG A C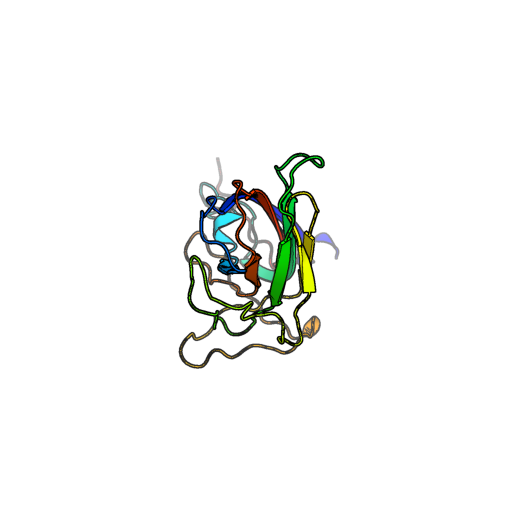A 1
ATOM 1438 C C . ARG A 1 209 ? 18.820 22.848 74.762 1.00 17.75 209 ARG A C 1
ATOM 1439 O O . ARG A 1 209 ? 18.971 23.176 73.583 1.00 17.73 209 ARG A O 1
ATOM 1447 N N . VAL A 1 210 ? 19.313 21.725 75.269 1.00 16.99 210 VAL A N 1
ATOM 1448 C CA . VAL A 1 210 ? 20.032 20.778 74.439 1.00 16.26 210 VAL A CA 1
ATOM 1449 C C . VAL A 1 210 ? 19.112 19.601 74.188 1.00 16.75 210 VAL A C 1
ATOM 1450 O O . VAL A 1 210 ? 18.454 19.106 75.103 1.00 17.27 210 VAL A O 1
ATOM 1454 N N . THR A 1 211 ? 19.055 19.165 72.938 1.00 17.19 211 THR A N 1
ATOM 1455 C CA . THR A 1 211 ? 18.217 18.038 72.569 1.00 18.52 211 THR A CA 1
ATOM 1456 C C . THR A 1 211 ? 19.048 16.997 71.838 1.00 19.85 211 THR A C 1
ATOM 1457 O O . THR A 1 211 ? 19.747 17.310 70.873 1.00 21.59 211 THR A O 1
ATOM 1461 N N . MET A 1 212 ? 18.989 15.760 72.314 1.00 20.11 212 MET A N 1
ATOM 1462 C CA . MET A 1 212 ? 19.723 14.684 71.677 1.00 20.69 212 MET A CA 1
ATOM 1463 C C . MET A 1 212 ? 18.752 13.785 70.949 1.00 19.71 212 MET A C 1
ATOM 1464 O O . MET A 1 212 ? 17.743 13.362 71.511 1.00 20.90 212 MET A O 1
ATOM 1469 N N . TYR A 1 213 ? 19.048 13.516 69.686 1.00 18.33 213 TYR A N 1
ATOM 1470 C CA . TYR A 1 213 ? 18.226 12.630 68.885 1.00 17.62 213 TYR A CA 1
ATOM 1471 C C . TYR A 1 213 ? 18.984 11.310 68.948 1.00 17.09 213 TYR A C 1
ATOM 1472 O O . TYR A 1 213 ? 19.937 11.078 68.205 1.00 17.13 213 TYR A O 1
ATOM 1481 N N . VAL A 1 214 ? 18.560 10.467 69.883 1.00 16.49 214 VAL A N 1
ATOM 1482 C CA . VAL A 1 214 ? 19.194 9.186 70.141 1.00 16.16 214 VAL A CA 1
ATOM 1483 C C . VAL A 1 214 ? 18.520 8.000 69.487 1.00 16.63 214 VAL A C 1
ATOM 1484 O O . VAL A 1 214 ? 17.311 7.986 69.280 1.00 18.44 214 VAL A O 1
ATOM 1488 N N . GLN A 1 215 ? 19.325 6.998 69.170 1.00 16.56 215 GLN A N 1
ATOM 1489 C CA . GLN A 1 215 ? 18.819 5.775 68.584 1.00 17.02 215 GLN A CA 1
ATOM 1490 C C . GLN A 1 215 ? 19.207 4.659 69.550 1.00 17.24 215 GLN A C 1
ATOM 1491 O O . GLN A 1 215 ? 20.392 4.417 69.788 1.00 18.15 215 GLN A O 1
ATOM 1497 N N . PHE A 1 216 ? 18.206 4.008 70.135 1.00 16.98 216 PHE A N 1
ATOM 1498 C CA . PHE A 1 216 ? 18.451 2.922 71.075 1.00 16.46 216 PHE A CA 1
ATOM 1499 C C . PHE A 1 216 ? 18.273 1.586 70.383 1.00 17.63 216 PHE A C 1
ATOM 1500 O O . PHE A 1 216 ? 17.463 1.456 69.465 1.00 17.46 216 PHE A O 1
ATOM 1508 N N . ARG A 1 217 ? 19.026 0.589 70.835 1.00 18.72 217 ARG A N 1
ATOM 1509 C CA . ARG A 1 217 ? 18.950 -0.739 70.251 1.00 18.91 217 ARG A CA 1
ATOM 1510 C C . ARG A 1 217 ? 19.022 -1.839 71.298 1.00 20.19 217 ARG A C 1
ATOM 1511 O O . ARG A 1 217 ? 19.711 -1.702 72.312 1.00 20.71 217 ARG A O 1
ATOM 1519 N N . GLU A 1 218 ? 18.294 -2.923 71.037 1.00 21.63 218 GLU A N 1
ATOM 1520 C CA . GLU A 1 218 ? 18.255 -4.092 71.908 1.00 22.63 218 GLU A CA 1
ATOM 1521 C C . GLU A 1 218 ? 17.449 -3.909 73.187 1.00 20.75 218 GLU A C 1
ATOM 1522 O O . GLU A 1 218 ? 17.983 -3.515 74.223 1.00 21.01 218 GLU A O 1
ATOM 1528 N N . PHE A 1 219 ? 16.158 -4.198 73.108 1.00 19.00 219 PHE A N 1
ATOM 1529 C CA . PHE A 1 219 ? 15.278 -4.102 74.263 1.00 18.05 219 PHE A CA 1
ATOM 1530 C C . PHE A 1 219 ? 15.825 -5.122 75.266 1.00 18.00 219 PHE A C 1
ATOM 1531 O O . PHE A 1 219 ? 16.172 -6.238 74.877 1.00 17.99 219 PHE A O 1
ATOM 1539 N N . ASN A 1 220 ? 15.915 -4.757 76.543 1.00 17.32 220 ASN A N 1
ATOM 1540 C CA . ASN A 1 220 ? 16.456 -5.689 77.536 1.00 17.36 220 ASN A CA 1
ATOM 1541 C C . ASN A 1 220 ? 15.722 -5.688 78.877 1.00 17.05 220 ASN A C 1
ATOM 1542 O O . ASN A 1 220 ? 16.307 -6.017 79.908 1.00 17.51 220 ASN A O 1
ATOM 1547 N N . LEU A 1 221 ? 14.445 -5.331 78.863 1.00 16.47 221 LEU A N 1
ATOM 1548 C CA . LEU A 1 221 ? 13.653 -5.276 80.086 1.00 16.10 221 LEU A CA 1
ATOM 1549 C C . LEU A 1 221 ? 13.706 -6.546 80.940 1.00 16.65 221 LEU A C 1
ATOM 1550 O O . LEU A 1 221 ? 13.455 -7.651 80.452 1.00 17.29 221 LEU A O 1
ATOM 1555 N N . LYS A 1 222 ? 14.035 -6.381 82.217 1.00 17.22 222 LYS A N 1
ATOM 1556 C CA . LYS A 1 222 ? 14.083 -7.505 83.147 1.00 18.86 222 LYS A CA 1
ATOM 1557 C C . LYS A 1 222 ? 12.747 -7.485 83.880 1.00 21.24 222 LYS A C 1
ATOM 1558 O O . LYS A 1 222 ? 12.254 -6.416 84.236 1.00 21.36 222 LYS A O 1
ATOM 1564 N N . ASP A 1 223 ? 12.165 -8.655 84.116 1.00 23.72 223 ASP A N 1
ATOM 1565 C CA . ASP A 1 223 ? 10.872 -8.721 84.785 1.00 26.29 223 ASP A CA 1
ATOM 1566 C C . ASP A 1 223 ? 10.819 -9.680 85.973 1.00 27.82 223 ASP A C 1
ATOM 1567 O O . ASP A 1 223 ? 10.289 -10.787 85.864 1.00 27.68 223 ASP A O 1
ATOM 1572 N N . PRO A 1 224 ? 11.369 -9.272 87.126 1.00 29.43 224 PRO A N 1
ATOM 1573 C CA . PRO A 1 224 ? 11.336 -10.151 88.299 1.00 31.62 224 PRO A CA 1
ATOM 1574 C C . PRO A 1 224 ? 9.893 -10.323 88.783 1.00 34.94 224 PRO A C 1
ATOM 1575 O O . PRO A 1 224 ? 9.077 -9.415 88.644 1.00 35.07 224 PRO A O 1
ATOM 1579 N N . PRO A 1 225 ? 9.563 -11.494 89.352 1.00 38.86 225 PRO A N 1
ATOM 1580 C CA . PRO A 1 225 ? 8.221 -11.814 89.857 1.00 41.98 225 PRO A CA 1
ATOM 1581 C C . PRO A 1 225 ? 7.715 -10.990 91.044 1.00 45.70 225 PRO A C 1
ATOM 1582 O O . PRO A 1 225 ? 8.410 -10.105 91.552 1.00 44.75 225 PRO A O 1
ATOM 1586 N N . LEU A 1 226 ? 6.493 -11.317 91.476 1.00 51.08 226 LEU A N 1
ATOM 1587 C CA . LEU A 1 226 ? 5.811 -10.661 92.599 1.00 54.75 226 LEU A CA 1
ATOM 1588 C C . LEU A 1 226 ? 5.490 -9.195 92.321 1.00 56.19 226 LEU A C 1
ATOM 1589 O O . LEU A 1 226 ? 5.062 -8.892 91.180 1.00 55.43 226 LEU A O 1
#

Nearest PDB structures (foldseek):
  3r0r-assembly1_A  TM=1.005E+00  e=1.135E-39  Porcine circovirus 2
  3jci-assembly1_A  TM=1.002E+00  e=3.460E-35  Porcine circovirus 2
  6ola-assembly1_A0  TM=9.994E-01  e=6.576E-35  Porcine circovirus 2
  5zbo-assembly1_A  TM=9.626E-01  e=1.694E-26  Porcine circovirus 2
  6lm3-assembly1_A  TM=9.299E-01  e=4.215E-27  Porcine circovirus 2

Secondary structure (DSSP, 8-state):
-GGG--EEEEEEEEEEEEEE------S--EEEEEEEE-GGGTS-EEETTEEESS-EEEEEEEEEEEEEEE-S-TT--S--EEEEEE-SSS-PPPPEEEESS-TTTT-TT-EEEETTT--EEEEE--EE-S-TTT---PPS-GGGPPPEE--SS-PPPEEEEEEEEEP-SS-EEEEEEEEEEEEEEEE-------

Foldseek 3Di:
DVVVFFKDKDKFKDKDKDKQAADPDDAKWKFKDFDWDWCLVGWAADDDPGGTPAQFWKKFFQKKKKKWAWPDDPPDDPKDKKKKFWDQQPDADPGDNTHNDHPCPPPPRIDMDIDAHDMDMDMGGWFFQPDNVVRDGDDDDVVVDDMGTDDNHPTTITGIMIIIGIHHNHMIMTIMMMMTTMMGGHRHDDDDDD

Sequence (194 aa):
HPFTNGIFNTRLSRTFGYTIKRTTVKTPSWAVDMMRFNINDFLPPGGGSNPRSVPFEYYRIRKVKVEFWPCSPITQGDRGVGSSAVILDDNFVTKATALTYDPYVNYSSRHTITQPFSYHSRYFTPKPVLDSTIDYFQPNNKRNQLWLRLQTAGNVDHVGLGTAFENSIYDQEYNIRVTMYVQFREFNLKDPPL